Protein AF-A0A2H3CP18-F1 (afdb_monomer)

Radius of gyration: 24.86 Å; Cα contacts (8 Å, |Δi|>4): 307; chains: 1; bounding box: 66×54×67 Å

Sequence (333 aa):
MERFSEMFNHADFDRMAMTGQESIIDRLIRVNLRFGIWYPYLSGKKIDRPSTETYAEVLCANYSYDYSRTDKIANLIKAQFTESPDTRLCLQPIVWAHLLQKLLPFTLESGLILLFLMIPLSYWCADYKPPPLFPKNDMKIRSISDEDHHAVSLQTAIYYHLYPDIVDAFFECFKHVKDSIFCPDPATNEFPAPQDPRLLLLLTLAGSPSIQKMVIEPSMKELFSQVLRNISTYMGLSESLLDYETPSFELDSNRYAVLKLLYMLLSSDDLHTTMMGDNQRTMLLLFLQVLSSTTPHPCFLPSDWCTPAIASNFAQITFEDQTWTLFSDPITL

Organism: Armillaria gallica (NCBI:txid47427)

Structure (mmCIF, N/CA/C/O backbone):
data_AF-A0A2H3CP18-F1
#
_entry.id   AF-A0A2H3CP18-F1
#
loop_
_atom_site.group_PDB
_atom_site.id
_atom_site.type_symbol
_atom_site.label_atom_id
_atom_site.label_alt_id
_atom_site.label_comp_id
_atom_site.label_asym_id
_atom_site.label_entity_id
_atom_site.label_seq_id
_atom_site.pdbx_PDB_ins_code
_atom_site.Cartn_x
_atom_site.Cartn_y
_atom_site.Cartn_z
_atom_site.occupancy
_atom_site.B_iso_or_equiv
_atom_site.auth_seq_id
_atom_site.auth_comp_id
_atom_site.auth_asym_id
_atom_site.auth_atom_id
_atom_site.pdbx_PDB_model_num
ATOM 1 N N . MET A 1 1 ? 21.263 -17.519 -33.880 1.00 33.22 1 MET A N 1
ATOM 2 C CA . MET A 1 1 ? 22.180 -16.956 -32.868 1.00 33.22 1 MET A CA 1
ATOM 3 C C . MET A 1 1 ? 23.399 -16.298 -33.511 1.00 33.22 1 MET A C 1
ATOM 5 O O . MET A 1 1 ? 23.647 -15.150 -33.190 1.00 33.22 1 MET A O 1
ATOM 9 N N . GLU A 1 2 ? 24.089 -16.927 -34.470 1.00 27.72 2 GLU A N 1
ATOM 10 C CA . GLU A 1 2 ? 25.310 -16.351 -35.084 1.00 27.72 2 GLU A CA 1
ATOM 11 C C . GLU A 1 2 ? 25.072 -15.135 -36.005 1.00 27.72 2 GLU A C 1
ATOM 13 O O . GLU A 1 2 ? 25.817 -14.163 -35.936 1.00 27.72 2 GLU A O 1
ATOM 18 N N . ARG A 1 3 ? 23.972 -15.094 -36.775 1.00 32.94 3 ARG A N 1
ATOM 19 C CA . ARG A 1 3 ? 23.707 -13.993 -37.732 1.00 32.94 3 ARG A CA 1
ATOM 20 C C . ARG A 1 3 ? 23.519 -12.595 -37.123 1.00 32.94 3 ARG A C 1
ATOM 22 O O . ARG A 1 3 ? 23.740 -11.613 -37.818 1.00 32.94 3 ARG A O 1
ATOM 29 N N . PHE A 1 4 ? 23.108 -12.482 -35.857 1.00 37.19 4 PHE A N 1
ATOM 30 C CA . PHE A 1 4 ? 22.970 -11.177 -35.188 1.00 37.19 4 PHE A CA 1
ATOM 31 C C . PHE A 1 4 ? 24.287 -10.688 -34.574 1.00 37.19 4 PHE A C 1
ATOM 33 O O . PHE A 1 4 ? 24.443 -9.489 -34.368 1.00 37.19 4 PHE A O 1
ATOM 40 N N . SER A 1 5 ? 25.234 -11.592 -34.304 1.00 38.66 5 SER A N 1
ATOM 41 C CA . SER A 1 5 ? 26.544 -11.240 -33.752 1.00 38.66 5 SER A CA 1
ATOM 42 C C . SER A 1 5 ? 27.505 -10.719 -34.824 1.00 38.66 5 SER A C 1
ATOM 44 O O . SER A 1 5 ? 28.366 -9.905 -34.512 1.00 38.66 5 SER A O 1
ATOM 46 N N . GLU A 1 6 ? 27.360 -11.162 -36.077 1.00 40.41 6 GLU A N 1
ATOM 47 C CA . GLU A 1 6 ? 28.220 -10.739 -37.196 1.00 40.41 6 GLU A CA 1
ATOM 48 C C . GLU A 1 6 ? 27.836 -9.377 -37.800 1.00 40.41 6 GLU A C 1
ATOM 50 O O . GLU A 1 6 ? 28.657 -8.751 -38.463 1.00 40.41 6 GLU A O 1
ATOM 55 N N . MET A 1 7 ? 26.609 -8.892 -37.571 1.00 38.78 7 MET A N 1
ATOM 56 C CA . MET A 1 7 ? 26.099 -7.656 -38.187 1.00 38.78 7 MET A CA 1
ATOM 57 C C . MET A 1 7 ? 26.510 -6.354 -37.481 1.00 38.78 7 MET A C 1
ATOM 59 O O . MET A 1 7 ? 26.289 -5.285 -38.041 1.00 38.78 7 MET A O 1
ATOM 63 N N . PHE A 1 8 ? 27.068 -6.410 -36.270 1.00 45.94 8 PHE A N 1
ATOM 64 C CA . PHE A 1 8 ? 27.336 -5.214 -35.463 1.00 45.94 8 PHE A CA 1
ATOM 65 C C . PHE A 1 8 ? 28.802 -5.167 -35.041 1.00 45.94 8 PHE A C 1
ATOM 67 O O . PHE A 1 8 ? 29.171 -5.542 -33.928 1.00 45.94 8 PHE A O 1
ATOM 74 N N . ASN A 1 9 ? 29.645 -4.713 -35.966 1.00 48.19 9 ASN A N 1
ATOM 75 C CA . ASN A 1 9 ? 31.073 -4.532 -35.740 1.00 48.19 9 ASN A CA 1
ATOM 76 C C . ASN A 1 9 ? 31.337 -3.234 -34.941 1.00 48.19 9 ASN A C 1
ATOM 78 O O . ASN A 1 9 ? 30.521 -2.309 -34.952 1.00 48.19 9 ASN A O 1
ATOM 82 N N . HIS A 1 10 ? 32.489 -3.124 -34.266 1.00 45.53 10 HIS A N 1
ATOM 83 C CA . HIS A 1 10 ? 32.848 -1.985 -33.391 1.00 45.53 10 HIS A CA 1
ATOM 84 C C . HIS A 1 10 ? 32.648 -0.590 -34.024 1.00 45.53 10 HIS A C 1
ATOM 86 O O . HIS A 1 10 ? 32.318 0.359 -33.308 1.00 45.53 10 HIS A O 1
ATOM 92 N N . ALA A 1 11 ? 32.856 -0.489 -35.342 1.00 45.59 11 ALA A N 1
ATOM 93 C CA . ALA A 1 11 ? 32.767 0.741 -36.128 1.00 45.59 11 ALA A CA 1
ATOM 94 C C . ALA A 1 11 ? 31.328 1.122 -36.520 1.00 45.59 11 ALA A C 1
ATOM 96 O O . ALA A 1 11 ? 31.040 2.304 -36.714 1.00 45.59 11 ALA A O 1
ATOM 97 N N . ASP A 1 12 ? 30.415 0.150 -36.605 1.00 51.16 12 ASP A N 1
ATOM 98 C CA . ASP A 1 12 ? 29.030 0.411 -36.997 1.00 51.16 12 ASP A CA 1
ATOM 99 C C . ASP A 1 12 ? 28.281 1.103 -35.861 1.00 51.16 12 ASP A C 1
ATOM 101 O O . ASP A 1 12 ? 27.618 2.104 -36.095 1.00 51.16 12 ASP A O 1
ATOM 105 N N . PHE A 1 13 ? 28.489 0.683 -34.612 1.00 48.12 13 PHE A N 1
ATOM 106 C CA . PHE A 1 13 ? 27.886 1.329 -33.440 1.00 48.12 13 PHE A CA 1
ATOM 107 C C . PHE A 1 13 ? 28.318 2.795 -33.238 1.00 48.12 13 PHE A C 1
ATOM 109 O O . PHE A 1 13 ? 27.481 3.623 -32.883 1.00 48.12 13 PHE A O 1
ATOM 116 N N . ASP A 1 14 ? 29.591 3.137 -33.493 1.00 44.09 14 ASP A N 1
ATOM 117 C CA . ASP A 1 14 ? 30.063 4.537 -33.461 1.00 44.09 14 ASP A CA 1
ATOM 118 C C . ASP A 1 14 ? 29.349 5.379 -34.510 1.00 44.09 14 ASP A C 1
ATOM 120 O O . ASP A 1 14 ? 28.926 6.506 -34.251 1.00 44.09 14 ASP A O 1
ATOM 124 N N . ARG A 1 15 ? 29.161 4.802 -35.698 1.00 48.19 15 ARG A N 1
ATOM 125 C CA . ARG A 1 15 ? 28.415 5.441 -36.769 1.00 48.19 15 ARG A CA 1
ATOM 126 C C . ARG A 1 15 ? 26.941 5.588 -36.395 1.00 48.19 15 ARG A C 1
ATOM 128 O O . ARG A 1 15 ? 26.392 6.645 -36.659 1.00 48.19 15 ARG A O 1
ATOM 135 N N . MET A 1 16 ? 26.314 4.605 -35.744 1.00 49.84 16 MET A N 1
ATOM 136 C CA . MET A 1 16 ? 24.902 4.652 -35.321 1.00 49.84 16 MET A CA 1
ATOM 137 C C . MET A 1 16 ? 24.637 5.720 -34.248 1.00 49.84 16 MET A C 1
ATOM 139 O O . MET A 1 16 ? 23.673 6.476 -34.371 1.00 49.84 16 MET A O 1
ATOM 143 N N . ALA A 1 17 ? 25.516 5.836 -33.245 1.00 44.81 17 ALA A N 1
ATOM 144 C CA . ALA A 1 17 ? 25.434 6.879 -32.218 1.00 44.81 17 ALA A CA 1
ATOM 145 C C . ALA A 1 17 ? 25.696 8.284 -32.797 1.00 44.81 17 ALA A C 1
ATOM 147 O O . ALA A 1 17 ? 24.988 9.226 -32.455 1.00 44.81 17 ALA A O 1
ATOM 148 N N . MET A 1 18 ? 26.643 8.423 -33.736 1.00 46.94 18 MET A N 1
ATOM 149 C CA . MET A 1 18 ? 26.904 9.696 -34.427 1.00 46.94 18 MET A CA 1
ATOM 150 C C . MET A 1 18 ? 25.860 10.059 -35.500 1.00 46.94 18 MET A C 1
ATOM 152 O O . MET A 1 18 ? 25.785 11.219 -35.899 1.00 46.94 18 MET A O 1
ATOM 156 N N . THR A 1 19 ? 25.064 9.102 -35.994 1.00 52.22 19 THR A N 1
ATOM 157 C CA . THR A 1 19 ? 24.058 9.322 -37.059 1.00 52.22 19 THR A CA 1
ATOM 158 C C . THR A 1 19 ? 22.616 9.420 -36.553 1.00 52.22 19 THR A C 1
ATOM 160 O O . THR A 1 19 ? 21.704 9.524 -37.371 1.00 52.22 19 THR A O 1
ATOM 163 N N . GLY A 1 20 ? 22.387 9.426 -35.232 1.00 51.50 20 GLY A N 1
ATOM 164 C CA . GLY A 1 20 ? 21.049 9.608 -34.649 1.00 51.50 20 GLY A CA 1
ATOM 165 C C . GLY A 1 20 ? 20.148 8.369 -34.727 1.00 51.50 20 GLY A C 1
ATOM 166 O O . GLY A 1 20 ? 18.929 8.493 -34.810 1.00 51.50 20 GLY A O 1
ATOM 167 N N . GLN A 1 21 ? 20.719 7.159 -34.720 1.00 56.78 21 GLN A N 1
ATOM 168 C CA . GLN A 1 21 ? 19.960 5.901 -34.799 1.00 56.78 21 GLN A CA 1
ATOM 169 C C . GLN A 1 21 ? 19.562 5.350 -33.415 1.00 56.78 21 GLN A C 1
ATOM 171 O O . GLN A 1 21 ? 19.771 4.170 -33.121 1.00 56.78 21 GLN A O 1
ATOM 176 N N . GLU A 1 22 ? 18.959 6.190 -32.567 1.00 59.16 22 GLU A N 1
ATOM 177 C CA . GLU A 1 22 ? 18.497 5.822 -31.212 1.00 59.16 22 GLU A CA 1
ATOM 178 C C . GLU A 1 22 ? 17.576 4.587 -31.220 1.00 59.16 22 GLU A C 1
ATOM 180 O O . GLU A 1 22 ? 17.723 3.694 -30.389 1.00 59.16 22 GLU A O 1
ATOM 185 N N . SER A 1 23 ? 16.722 4.454 -32.242 1.00 61.44 23 SER A N 1
ATOM 186 C CA . SER A 1 23 ? 15.804 3.315 -32.408 1.00 61.44 23 SER A CA 1
ATOM 187 C C . SER A 1 23 ? 16.495 1.948 -32.523 1.00 61.44 23 SER A C 1
ATOM 189 O O . SER A 1 23 ? 15.892 0.919 -32.208 1.00 61.44 23 SER A O 1
ATOM 191 N N . ILE A 1 24 ? 17.757 1.899 -32.964 1.00 64.50 24 ILE A N 1
ATOM 192 C CA . ILE A 1 24 ? 18.531 0.653 -33.067 1.00 64.50 24 ILE A CA 1
ATOM 193 C C . ILE A 1 24 ? 19.163 0.300 -31.716 1.00 64.50 24 ILE A C 1
ATOM 195 O O . ILE A 1 24 ? 19.143 -0.868 -31.323 1.00 64.50 24 ILE A O 1
ATOM 199 N N . ILE A 1 25 ? 19.669 1.299 -30.988 1.00 64.31 25 ILE A N 1
ATOM 200 C CA . ILE A 1 25 ? 20.237 1.127 -29.642 1.00 64.31 25 ILE A CA 1
ATOM 201 C C . ILE A 1 25 ? 19.156 0.617 -28.684 1.00 64.31 25 ILE A C 1
ATOM 203 O O . ILE A 1 25 ? 19.349 -0.406 -28.029 1.00 64.31 25 ILE A O 1
ATOM 207 N N . ASP A 1 26 ? 17.994 1.260 -28.702 1.00 64.12 26 ASP A N 1
ATOM 208 C CA . ASP A 1 26 ? 16.791 0.874 -27.964 1.00 64.12 26 ASP A CA 1
ATOM 209 C C . ASP A 1 26 ? 16.363 -0.578 -28.305 1.00 64.12 26 ASP A C 1
ATOM 211 O O . ASP A 1 26 ? 16.202 -1.434 -27.431 1.00 64.12 26 ASP A O 1
ATOM 215 N N . ARG A 1 27 ? 16.321 -0.961 -29.596 1.00 65.88 27 ARG A N 1
ATOM 216 C CA . ARG A 1 27 ? 16.087 -2.370 -30.009 1.00 65.88 27 ARG A CA 1
ATOM 217 C C . ARG A 1 27 ? 17.089 -3.358 -29.407 1.00 65.88 27 ARG A C 1
ATOM 219 O O . ARG A 1 27 ? 16.674 -4.437 -28.984 1.00 65.88 27 ARG A O 1
ATOM 226 N N . LEU A 1 28 ? 18.371 -3.018 -29.364 1.00 66.31 28 LEU A N 1
ATOM 227 C CA . LEU A 1 28 ? 19.420 -3.917 -28.874 1.00 66.31 28 LEU A CA 1
ATOM 228 C C . LEU A 1 28 ? 19.422 -4.031 -27.348 1.00 66.31 28 LEU A C 1
ATOM 230 O O . LEU A 1 28 ? 19.582 -5.135 -26.822 1.00 66.31 28 LEU A O 1
ATOM 234 N N . ILE A 1 29 ? 19.163 -2.929 -26.641 1.00 65.62 29 ILE A N 1
ATOM 235 C CA . ILE A 1 29 ? 18.939 -2.935 -25.192 1.00 65.62 29 ILE A CA 1
ATOM 236 C C . ILE A 1 29 ? 17.755 -3.842 -24.856 1.00 65.62 29 ILE A C 1
ATOM 238 O O . ILE A 1 29 ? 17.878 -4.712 -23.999 1.00 65.62 29 ILE A O 1
ATOM 242 N N . ARG A 1 30 ? 16.640 -3.745 -25.583 1.00 65.75 30 ARG A N 1
ATOM 243 C CA . ARG A 1 30 ? 15.479 -4.618 -25.344 1.00 65.75 30 ARG A CA 1
ATOM 244 C C . ARG A 1 30 ? 15.772 -6.101 -25.529 1.00 65.75 30 ARG A C 1
ATOM 246 O O . ARG A 1 30 ? 15.320 -6.911 -24.723 1.00 65.75 30 ARG A O 1
ATOM 253 N N . VAL A 1 31 ? 16.519 -6.468 -26.569 1.00 63.19 31 VAL A N 1
ATOM 254 C CA . VAL A 1 31 ? 16.931 -7.866 -26.789 1.00 63.19 31 VAL A CA 1
ATOM 255 C C . VAL A 1 31 ? 17.824 -8.344 -25.644 1.00 63.19 31 VAL A C 1
ATOM 257 O O . VAL A 1 31 ? 17.629 -9.448 -25.139 1.00 63.19 31 VAL A O 1
ATOM 260 N N . ASN A 1 32 ? 18.750 -7.502 -25.182 1.00 67.75 32 ASN A N 1
ATOM 261 C CA . ASN A 1 32 ? 19.576 -7.797 -24.013 1.00 67.75 32 ASN A CA 1
ATOM 262 C C . ASN A 1 32 ? 18.707 -8.058 -22.770 1.00 67.75 32 ASN A C 1
ATOM 264 O O . ASN A 1 32 ? 18.798 -9.132 -22.183 1.00 67.75 32 ASN A O 1
ATOM 268 N N . LEU A 1 33 ? 17.790 -7.142 -22.447 1.00 64.25 33 LEU A N 1
ATOM 269 C CA . LEU A 1 33 ? 16.912 -7.238 -21.276 1.00 64.25 33 LEU A CA 1
ATOM 270 C C . LEU A 1 33 ? 15.962 -8.449 -21.320 1.00 64.25 33 LEU A C 1
ATOM 272 O O . LEU A 1 33 ? 15.693 -9.053 -20.287 1.00 64.25 33 LEU A O 1
ATOM 276 N N . ARG A 1 34 ? 15.454 -8.836 -22.499 1.00 62.59 34 ARG A N 1
ATOM 277 C CA . ARG A 1 34 ? 14.550 -9.998 -22.637 1.00 62.59 34 ARG A CA 1
ATOM 278 C C . ARG A 1 34 ? 15.272 -11.340 -22.567 1.00 62.59 34 ARG A C 1
ATOM 280 O O . ARG A 1 34 ? 14.721 -12.300 -22.038 1.00 62.59 34 ARG A O 1
ATOM 287 N N . PHE A 1 35 ? 16.472 -11.425 -23.136 1.00 60.03 35 PHE A N 1
ATOM 288 C CA . PHE A 1 35 ? 17.159 -12.703 -23.344 1.00 60.03 35 PHE A CA 1
ATOM 289 C C . PHE A 1 35 ? 18.423 -12.868 -22.491 1.00 60.03 35 PHE A C 1
ATOM 291 O O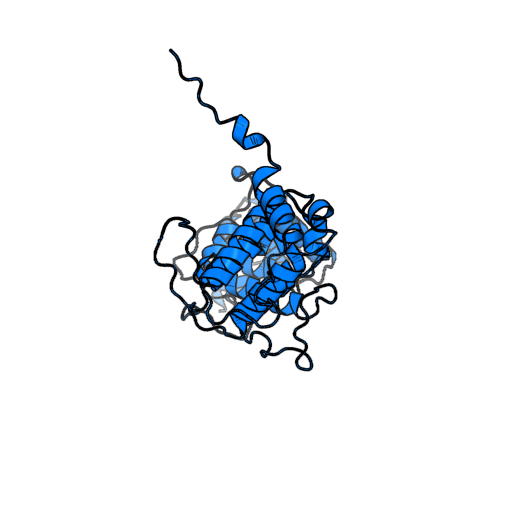 . PHE A 1 35 ? 19.096 -13.891 -22.601 1.00 60.03 35 PHE A O 1
ATOM 298 N N . GLY A 1 36 ? 18.763 -11.881 -21.656 1.00 55.53 36 GLY A N 1
ATOM 299 C CA . GLY A 1 36 ? 19.991 -11.869 -20.857 1.00 55.53 36 GLY A CA 1
ATOM 300 C C . GLY A 1 36 ? 21.265 -11.853 -21.709 1.00 55.53 36 GLY A C 1
ATOM 301 O O . GLY A 1 36 ? 22.314 -12.317 -21.265 1.00 55.53 36 GLY A O 1
ATOM 302 N N . ILE A 1 37 ? 21.176 -11.381 -22.958 1.00 57.16 37 ILE A N 1
ATOM 303 C CA . ILE A 1 37 ? 22.296 -11.385 -23.904 1.00 57.16 37 ILE A CA 1
ATOM 304 C C . ILE A 1 37 ? 23.150 -10.151 -23.641 1.00 57.16 37 ILE A C 1
ATOM 306 O O . ILE A 1 37 ? 22.800 -9.045 -24.047 1.00 57.16 37 ILE A O 1
ATOM 310 N N . TRP A 1 38 ? 24.288 -10.345 -22.980 1.00 54.06 38 TRP A N 1
ATOM 311 C CA . TRP A 1 38 ? 25.226 -9.266 -22.704 1.00 54.06 38 TRP A CA 1
ATOM 312 C C . TRP A 1 38 ? 25.936 -8.809 -23.983 1.00 54.06 38 TRP A C 1
ATOM 314 O O . TRP A 1 38 ? 26.688 -9.562 -24.599 1.00 54.06 38 TRP A O 1
ATOM 324 N N . TYR A 1 39 ? 25.747 -7.538 -24.340 1.00 58.50 39 TYR A N 1
ATOM 325 C CA . TYR A 1 39 ? 26.584 -6.844 -25.316 1.00 58.50 39 TYR A CA 1
ATOM 326 C C . TYR A 1 39 ? 27.632 -5.991 -24.580 1.00 58.50 39 TYR A C 1
ATOM 328 O O . TYR A 1 39 ? 27.262 -4.967 -23.995 1.00 58.50 39 TYR A O 1
ATOM 336 N N . PRO A 1 40 ? 28.933 -6.349 -24.616 1.00 52.22 40 PRO A N 1
ATOM 337 C CA . PRO A 1 40 ? 30.011 -5.589 -23.963 1.00 52.22 40 PRO A CA 1
ATOM 338 C C . PRO A 1 40 ? 30.069 -4.111 -24.383 1.00 52.22 40 PRO A C 1
ATOM 340 O O . PRO A 1 40 ? 30.573 -3.259 -23.656 1.00 52.22 40 PRO A O 1
ATOM 343 N N . TYR A 1 41 ? 29.526 -3.798 -25.560 1.00 53.28 41 TYR A N 1
ATOM 344 C CA . TYR A 1 41 ? 29.638 -2.503 -26.224 1.00 53.28 41 TYR A CA 1
ATOM 345 C C . TYR A 1 41 ? 28.691 -1.418 -25.686 1.00 53.28 41 TYR A C 1
ATOM 347 O O . TYR A 1 41 ? 28.969 -0.238 -25.888 1.00 53.28 41 TYR A O 1
ATOM 355 N N . LEU A 1 42 ? 27.625 -1.787 -24.960 1.00 53.78 42 LEU A N 1
ATOM 356 C CA . LEU A 1 42 ? 26.706 -0.829 -24.318 1.00 53.78 42 LEU A CA 1
ATOM 357 C C . LEU A 1 42 ? 27.328 -0.154 -23.081 1.00 53.78 42 LEU A C 1
ATOM 359 O O . LEU A 1 42 ? 26.922 0.937 -22.694 1.00 53.78 42 LEU A O 1
ATOM 363 N N . SER A 1 43 ? 28.326 -0.790 -22.461 1.00 46.31 43 SER A N 1
ATOM 364 C CA . SER A 1 43 ? 28.894 -0.376 -21.172 1.00 46.31 43 SER A CA 1
ATOM 365 C C . SER A 1 43 ? 30.012 0.671 -21.261 1.00 46.31 43 SER A C 1
ATOM 367 O O . SER A 1 43 ? 30.441 1.168 -20.222 1.00 46.31 43 SER A O 1
ATOM 369 N N . GLY A 1 44 ? 30.513 0.996 -22.461 1.00 44.94 44 GLY A N 1
ATOM 370 C CA . GLY A 1 44 ? 31.798 1.695 -22.617 1.00 44.94 44 GLY A CA 1
ATOM 371 C C . GLY A 1 44 ? 31.811 2.989 -23.434 1.00 44.94 44 GLY A C 1
ATOM 372 O O . GLY A 1 44 ? 32.866 3.616 -23.509 1.00 44.94 44 GLY A O 1
ATOM 373 N N . LYS A 1 45 ? 30.705 3.410 -24.062 1.00 50.03 45 LYS A N 1
ATOM 374 C CA . LYS A 1 45 ? 30.720 4.564 -24.981 1.00 50.03 45 LYS A CA 1
ATOM 375 C C . LYS A 1 45 ? 29.825 5.705 -24.506 1.00 50.03 45 LYS A C 1
ATOM 377 O O . LYS A 1 45 ? 28.665 5.502 -24.162 1.00 50.03 45 LYS A O 1
ATOM 382 N N . LYS A 1 46 ? 30.391 6.916 -24.500 1.00 48.47 46 LYS A N 1
ATOM 383 C CA . LYS A 1 46 ? 29.660 8.171 -24.305 1.00 48.47 46 LYS A CA 1
ATOM 384 C C . LYS A 1 46 ? 28.768 8.377 -25.527 1.00 48.47 46 LYS A C 1
ATOM 386 O O . LYS A 1 46 ? 29.272 8.682 -26.600 1.00 48.47 46 LYS A O 1
ATOM 391 N N . ILE A 1 47 ? 27.465 8.166 -25.372 1.00 52.88 47 ILE A N 1
ATOM 392 C CA . ILE A 1 47 ? 26.495 8.710 -26.321 1.00 52.88 47 ILE A CA 1
ATOM 393 C C . ILE A 1 47 ? 26.545 10.228 -26.120 1.00 52.88 47 ILE A C 1
ATOM 395 O O . ILE A 1 47 ? 26.351 10.704 -24.999 1.00 52.88 47 ILE A O 1
ATOM 399 N N . ASP A 1 48 ? 26.873 10.986 -27.162 1.00 45.91 48 ASP A N 1
ATOM 400 C CA . ASP A 1 48 ? 26.844 12.444 -27.084 1.00 45.91 48 ASP A CA 1
ATOM 401 C C . ASP A 1 48 ? 25.375 12.898 -27.069 1.00 45.91 48 ASP A C 1
ATOM 403 O O . ASP A 1 48 ? 24.697 12.864 -28.089 1.00 45.91 48 ASP A O 1
ATOM 407 N N . ARG A 1 49 ? 24.892 13.303 -25.882 1.00 57.88 49 ARG A N 1
ATOM 408 C CA . ARG A 1 49 ? 23.525 13.799 -25.600 1.00 57.88 49 ARG A CA 1
ATOM 409 C C . ARG A 1 49 ? 22.381 12.820 -25.960 1.00 57.88 49 ARG A C 1
ATOM 411 O O . ARG A 1 49 ? 21.569 13.153 -26.819 1.00 57.88 49 ARG A O 1
ATOM 418 N N . PRO A 1 50 ? 22.266 11.656 -25.290 1.00 66.25 50 PRO A N 1
ATOM 419 C CA . PRO A 1 50 ? 21.084 10.802 -25.431 1.00 66.25 50 PRO A CA 1
ATOM 420 C C . PRO A 1 50 ? 19.821 11.517 -24.931 1.00 66.25 50 PRO A C 1
ATOM 422 O O . PRO A 1 50 ? 19.904 12.347 -24.018 1.00 66.25 50 PRO A O 1
ATOM 425 N N . SER A 1 51 ? 18.653 11.138 -25.463 1.00 73.44 51 SER A N 1
ATOM 426 C CA . SER A 1 51 ? 17.382 11.421 -24.784 1.00 73.44 51 SER A CA 1
ATOM 427 C C . SER A 1 51 ? 17.377 10.848 -23.358 1.00 73.44 51 SER A C 1
ATOM 429 O O . SER A 1 51 ? 18.108 9.898 -23.049 1.00 73.44 51 SER A O 1
ATOM 431 N N . THR A 1 52 ? 16.561 11.412 -22.466 1.00 77.31 52 THR A N 1
ATOM 432 C CA . THR A 1 52 ? 16.489 10.956 -21.068 1.00 77.31 52 THR A CA 1
ATOM 433 C C . THR A 1 52 ? 16.009 9.503 -20.979 1.00 77.31 52 THR A C 1
ATOM 435 O O . THR A 1 52 ? 16.490 8.740 -20.141 1.00 77.31 52 THR A O 1
ATOM 438 N N . GLU A 1 53 ? 15.138 9.085 -21.896 1.00 79.56 53 GLU A N 1
ATOM 439 C CA . GLU A 1 53 ? 14.655 7.714 -22.042 1.00 79.56 53 GLU A CA 1
ATOM 440 C C . GLU A 1 53 ? 15.771 6.765 -22.489 1.00 79.56 53 GLU A C 1
ATOM 442 O O . GLU A 1 53 ? 16.011 5.746 -21.842 1.00 79.56 53 GLU A O 1
ATOM 447 N N . THR A 1 54 ? 16.532 7.137 -23.525 1.00 73.50 54 THR A N 1
ATOM 448 C CA . THR A 1 54 ? 17.684 6.345 -23.993 1.00 73.50 54 THR A CA 1
ATOM 449 C C . THR A 1 54 ? 18.744 6.233 -22.896 1.00 73.50 54 THR A C 1
ATOM 451 O O . THR A 1 54 ? 19.353 5.180 -22.698 1.00 73.50 54 THR A O 1
ATOM 454 N N . TYR A 1 55 ? 18.951 7.303 -22.124 1.00 78.56 55 TYR A N 1
ATOM 455 C CA . TYR A 1 55 ? 19.833 7.275 -20.962 1.00 78.56 55 TYR A CA 1
ATOM 456 C C . TYR A 1 55 ? 19.335 6.300 -19.885 1.00 78.56 55 TYR A C 1
ATOM 458 O O . TYR A 1 55 ? 20.135 5.520 -19.361 1.00 78.56 55 TYR A O 1
ATOM 466 N N . ALA A 1 56 ? 18.032 6.285 -19.590 1.00 79.25 56 ALA A N 1
ATOM 467 C CA . ALA A 1 56 ? 17.423 5.345 -18.649 1.00 79.25 56 ALA A CA 1
ATOM 468 C C . ALA A 1 56 ? 17.579 3.882 -19.105 1.00 79.25 56 ALA A C 1
ATOM 470 O O . ALA A 1 56 ? 17.928 3.010 -18.308 1.00 79.25 56 ALA A O 1
ATOM 471 N N . GLU A 1 57 ? 17.398 3.612 -20.396 1.00 76.62 57 GLU A N 1
ATOM 472 C CA . GLU A 1 57 ? 17.578 2.285 -20.992 1.00 76.62 57 GLU A CA 1
ATOM 473 C C . GLU A 1 57 ? 19.037 1.807 -20.931 1.00 76.62 57 GLU A C 1
ATOM 475 O O . GLU A 1 57 ? 19.320 0.656 -20.579 1.00 76.62 57 GLU A O 1
ATOM 480 N N . VAL A 1 58 ? 19.999 2.694 -21.189 1.00 73.62 58 VAL A N 1
ATOM 481 C CA . VAL A 1 58 ? 21.431 2.379 -21.045 1.00 73.62 58 VAL A CA 1
ATOM 482 C C . VAL A 1 58 ? 21.791 2.146 -19.572 1.00 73.62 58 VAL A C 1
ATOM 484 O O . VAL A 1 58 ? 22.493 1.180 -19.244 1.00 73.62 58 VAL A O 1
ATOM 487 N N . LEU A 1 59 ? 21.260 2.979 -18.668 1.00 76.25 59 LEU A N 1
ATOM 488 C CA . LEU A 1 59 ? 21.352 2.790 -17.215 1.00 76.25 59 LEU A CA 1
ATOM 489 C C . LEU A 1 59 ? 20.674 1.508 -16.734 1.00 76.25 59 LEU A C 1
ATOM 491 O O . LEU A 1 59 ? 20.956 1.066 -15.623 1.00 76.25 59 LEU A O 1
ATOM 495 N N . CYS A 1 60 ? 19.810 0.896 -17.530 1.00 73.81 60 CYS A N 1
ATOM 496 C CA . CYS A 1 60 ? 19.190 -0.384 -17.240 1.00 73.81 60 CYS A CA 1
ATOM 497 C C . CYS A 1 60 ? 20.089 -1.553 -17.694 1.00 73.81 60 CYS A C 1
ATOM 499 O O . CYS A 1 60 ? 20.368 -2.461 -16.909 1.00 73.81 60 CYS A O 1
ATOM 501 N N . ALA A 1 61 ? 20.621 -1.496 -18.920 1.00 67.00 61 ALA A N 1
ATOM 502 C CA . ALA A 1 61 ? 21.323 -2.610 -19.572 1.00 67.00 61 ALA A CA 1
ATOM 503 C C . ALA A 1 61 ? 22.813 -2.774 -19.231 1.00 67.00 61 ALA A C 1
ATOM 505 O O . ALA A 1 61 ? 23.389 -3.835 -19.472 1.00 67.00 61 ALA A O 1
ATOM 506 N N . ASN A 1 62 ? 23.482 -1.741 -18.717 1.00 65.69 62 ASN A N 1
ATOM 507 C CA . ASN A 1 62 ? 24.908 -1.841 -18.402 1.00 65.69 62 ASN A CA 1
ATOM 508 C C . ASN A 1 62 ? 25.130 -2.856 -17.239 1.00 65.69 62 ASN A C 1
ATOM 510 O O . ASN A 1 62 ? 24.325 -2.926 -16.314 1.00 65.69 62 ASN A O 1
ATOM 514 N N . TYR A 1 63 ? 26.194 -3.659 -17.232 1.00 59.81 63 TYR A N 1
ATOM 515 C CA . TYR A 1 63 ? 26.458 -4.656 -16.173 1.00 59.81 63 TYR A CA 1
ATOM 516 C C . TYR A 1 63 ? 27.639 -4.298 -15.252 1.00 59.81 63 TYR A C 1
ATOM 518 O O . TYR A 1 63 ? 27.981 -5.088 -14.374 1.00 59.81 63 TYR A O 1
ATOM 526 N N . SER A 1 64 ? 28.264 -3.120 -15.397 1.00 58.00 64 SER A N 1
ATOM 527 C CA . SER A 1 64 ? 29.389 -2.749 -14.527 1.00 58.00 64 SER A CA 1
ATOM 528 C C . SER A 1 64 ? 28.944 -2.438 -13.090 1.00 58.00 64 SER A C 1
ATOM 530 O O . SER A 1 64 ? 27.981 -1.696 -12.878 1.00 58.00 64 SER A O 1
ATOM 532 N N . TYR A 1 65 ? 29.695 -2.957 -12.112 1.00 53.78 65 TYR A N 1
ATOM 533 C CA . TYR A 1 65 ? 29.580 -2.658 -10.678 1.00 53.78 65 TYR A CA 1
ATOM 534 C C . TYR A 1 65 ? 30.078 -1.236 -10.368 1.00 53.78 65 TYR A C 1
ATOM 536 O O . TYR A 1 65 ? 31.154 -1.042 -9.810 1.00 53.78 65 TYR A O 1
ATOM 544 N N . ASP A 1 66 ? 29.312 -0.228 -10.774 1.00 63.72 66 ASP A N 1
ATOM 545 C CA . ASP A 1 66 ? 29.546 1.167 -10.400 1.00 63.72 66 ASP A CA 1
ATOM 546 C C . ASP A 1 66 ? 28.531 1.566 -9.322 1.00 63.72 66 ASP A C 1
ATOM 548 O O . ASP A 1 66 ? 27.337 1.679 -9.604 1.00 63.72 66 ASP A O 1
ATOM 552 N N . TYR A 1 67 ? 29.001 1.773 -8.087 1.00 61.75 67 TYR A N 1
ATOM 553 C CA . TYR A 1 67 ? 28.166 2.204 -6.958 1.00 61.75 67 TYR A CA 1
ATOM 554 C C . TYR A 1 67 ? 27.429 3.524 -7.245 1.00 61.75 67 TYR A C 1
ATOM 556 O O . TYR A 1 67 ? 26.292 3.683 -6.810 1.00 61.75 67 TYR A O 1
ATOM 564 N N . SER A 1 68 ? 28.000 4.421 -8.064 1.00 70.69 68 SER A N 1
ATOM 565 C CA . SER A 1 68 ? 27.352 5.691 -8.442 1.00 70.69 68 SER A CA 1
ATOM 566 C C . SER A 1 68 ? 26.097 5.501 -9.298 1.00 70.69 68 SER A C 1
ATOM 568 O O . SER A 1 68 ? 25.325 6.438 -9.517 1.00 70.69 68 SER A O 1
ATOM 570 N N . ARG A 1 69 ? 25.885 4.296 -9.834 1.00 75.69 69 ARG A N 1
ATOM 571 C CA . ARG A 1 69 ? 24.752 3.989 -10.699 1.00 75.69 69 ARG A CA 1
ATOM 572 C C . ARG A 1 69 ? 23.471 3.751 -9.920 1.00 75.69 69 ARG A C 1
ATOM 574 O O . ARG A 1 69 ? 22.428 4.210 -10.372 1.00 75.69 69 ARG A O 1
ATOM 581 N N . THR A 1 70 ? 23.532 3.055 -8.790 1.00 79.94 70 THR A N 1
ATOM 582 C CA . THR A 1 70 ? 22.344 2.830 -7.955 1.00 79.94 70 THR A CA 1
ATOM 583 C C . THR A 1 70 ? 21.755 4.169 -7.524 1.00 79.94 70 THR A C 1
ATOM 585 O O . THR A 1 70 ? 20.551 4.363 -7.650 1.00 79.94 70 THR A O 1
ATOM 588 N N . ASP A 1 71 ? 22.605 5.142 -7.182 1.00 82.94 71 ASP A N 1
ATOM 589 C CA . ASP A 1 71 ? 22.183 6.512 -6.873 1.00 82.94 71 ASP A CA 1
ATOM 590 C C . ASP A 1 71 ? 21.544 7.214 -8.079 1.00 82.94 71 ASP A C 1
ATOM 592 O O . ASP A 1 71 ? 20.507 7.861 -7.949 1.00 82.94 71 ASP A O 1
ATOM 596 N N . LYS A 1 72 ? 22.112 7.055 -9.284 1.00 85.44 72 LYS A N 1
ATOM 597 C CA . LYS A 1 72 ? 21.525 7.601 -10.523 1.00 85.44 72 LYS A CA 1
ATOM 598 C C . LYS A 1 72 ? 20.152 6.999 -10.821 1.00 85.44 72 LYS A C 1
ATOM 600 O O . LYS A 1 72 ? 19.244 7.739 -11.187 1.00 85.44 72 LYS A O 1
ATOM 605 N N . ILE A 1 73 ? 19.995 5.685 -10.655 1.00 86.62 73 ILE A N 1
ATOM 606 C CA . ILE A 1 73 ? 18.713 4.996 -10.852 1.00 86.62 73 ILE A CA 1
ATOM 607 C C . ILE A 1 73 ? 17.715 5.442 -9.777 1.00 86.62 73 ILE A C 1
ATOM 609 O O . ILE A 1 73 ? 16.581 5.777 -10.106 1.00 86.62 73 ILE A O 1
ATOM 613 N N . ALA A 1 74 ? 18.131 5.523 -8.512 1.00 87.06 74 ALA A N 1
ATOM 614 C CA . ALA A 1 74 ? 17.277 5.976 -7.419 1.00 87.06 74 ALA A CA 1
ATOM 615 C C . ALA A 1 74 ? 16.793 7.414 -7.644 1.00 87.06 74 ALA A C 1
ATOM 617 O O . ALA A 1 74 ? 15.606 7.688 -7.493 1.00 87.06 74 ALA A O 1
ATOM 618 N N . ASN A 1 75 ? 17.679 8.318 -8.066 1.00 87.88 75 ASN A N 1
ATOM 619 C CA . ASN A 1 75 ? 17.319 9.699 -8.385 1.00 87.88 75 ASN A CA 1
ATOM 620 C C . ASN A 1 75 ? 16.369 9.781 -9.585 1.00 87.88 75 ASN A C 1
ATOM 622 O O . ASN A 1 75 ? 15.411 10.546 -9.538 1.00 87.88 75 ASN A O 1
ATOM 626 N N . LEU A 1 76 ? 16.586 8.961 -10.620 1.00 89.56 76 LEU A N 1
ATOM 627 C CA . LEU A 1 76 ? 15.689 8.875 -11.773 1.00 89.56 76 LEU A CA 1
ATOM 628 C C . LEU A 1 76 ? 14.282 8.431 -11.360 1.00 89.56 76 LEU A C 1
ATOM 630 O O . LEU A 1 76 ? 13.305 9.042 -11.787 1.00 89.56 76 LEU A O 1
ATOM 634 N N . ILE A 1 77 ? 14.174 7.406 -10.509 1.00 89.88 77 ILE A N 1
ATOM 635 C CA . ILE A 1 77 ? 12.886 6.923 -9.991 1.00 89.88 77 ILE A CA 1
ATOM 636 C C . ILE A 1 77 ? 12.229 7.979 -9.099 1.00 89.88 77 ILE A C 1
ATOM 638 O O . ILE A 1 77 ? 11.045 8.261 -9.266 1.00 89.88 77 ILE A O 1
ATOM 642 N N . LYS A 1 78 ? 12.992 8.616 -8.204 1.00 88.00 78 LYS A N 1
ATOM 643 C CA . LYS A 1 78 ? 12.486 9.682 -7.325 1.00 88.00 78 LYS A CA 1
ATOM 644 C C . LYS A 1 78 ? 11.929 10.869 -8.102 1.00 88.00 78 LYS A C 1
ATOM 646 O O . LYS A 1 78 ? 10.875 11.386 -7.739 1.00 88.00 78 LYS A O 1
ATOM 651 N N . ALA A 1 79 ? 12.602 11.260 -9.183 1.00 87.12 79 ALA A N 1
ATOM 652 C CA . ALA A 1 79 ? 12.160 12.347 -10.046 1.00 87.12 79 ALA A CA 1
ATOM 653 C C . ALA A 1 79 ? 10.744 12.104 -10.594 1.00 87.12 79 ALA A C 1
ATOM 655 O O . ALA A 1 79 ? 9.958 13.043 -10.682 1.00 87.12 79 ALA A O 1
ATOM 656 N N . GLN A 1 80 ? 10.355 10.841 -10.821 1.00 89.06 80 GLN A N 1
ATOM 657 C CA . GLN A 1 80 ? 9.020 10.502 -11.329 1.00 89.06 80 GLN A CA 1
ATOM 658 C C . GLN A 1 80 ? 7.883 10.851 -10.353 1.00 89.06 80 GLN A C 1
ATOM 660 O O . GLN A 1 80 ? 6.734 10.972 -10.781 1.00 89.06 80 GLN A O 1
ATOM 665 N N . PHE A 1 81 ? 8.174 11.030 -9.059 1.00 83.00 81 PHE A N 1
ATOM 666 C CA . PHE A 1 81 ? 7.178 11.450 -8.067 1.00 83.00 81 PHE A CA 1
ATOM 667 C C . PHE A 1 81 ? 6.991 12.970 -8.019 1.00 83.00 81 PHE A C 1
ATOM 669 O O . PHE A 1 81 ? 5.899 13.438 -7.704 1.00 83.00 81 PHE A O 1
ATOM 676 N N . THR A 1 82 ? 8.041 13.739 -8.316 1.00 80.00 82 THR A N 1
ATOM 677 C CA . THR A 1 82 ? 8.068 15.202 -8.142 1.00 80.00 82 THR A CA 1
ATOM 678 C C . THR A 1 82 ? 7.901 15.976 -9.446 1.00 80.00 82 THR A C 1
ATOM 680 O O . THR A 1 82 ? 7.504 17.137 -9.424 1.00 80.00 82 THR A O 1
ATOM 683 N N . GLU A 1 83 ? 8.227 15.357 -10.577 1.00 79.94 83 GLU A N 1
ATOM 684 C CA . GLU A 1 83 ? 8.157 15.976 -11.897 1.00 79.94 83 GLU A CA 1
ATOM 685 C C . GLU A 1 83 ? 6.716 16.104 -12.413 1.00 79.94 83 GLU A C 1
ATOM 687 O O . GLU A 1 83 ? 5.833 15.290 -12.093 1.00 79.94 83 GLU A O 1
ATOM 692 N N . SER A 1 84 ? 6.481 17.142 -13.228 1.00 75.12 84 SER A N 1
ATOM 693 C CA . SER A 1 84 ? 5.183 17.359 -13.861 1.00 75.12 84 SER A CA 1
ATOM 694 C C . SER A 1 84 ? 4.862 16.197 -14.808 1.00 75.12 84 SER A C 1
ATOM 696 O O . SER A 1 84 ? 5.777 15.576 -15.351 1.00 75.12 84 SER A O 1
ATOM 698 N N . PRO A 1 85 ? 3.576 15.878 -15.033 1.00 73.69 85 PRO A N 1
ATOM 699 C CA . PRO A 1 85 ? 3.189 14.760 -15.893 1.00 73.69 85 PRO A CA 1
ATOM 700 C C . PRO A 1 85 ? 3.846 14.788 -17.280 1.00 73.69 85 PRO A C 1
ATOM 702 O O . PRO A 1 85 ? 4.215 13.734 -17.787 1.00 73.69 85 PRO A O 1
ATOM 705 N N . ASP A 1 86 ? 4.054 15.983 -17.838 1.00 71.56 86 ASP A N 1
ATOM 706 C CA . ASP A 1 86 ? 4.639 16.194 -19.168 1.00 71.56 86 ASP A CA 1
ATOM 707 C C . ASP A 1 86 ? 6.153 15.934 -19.232 1.00 71.56 86 ASP A C 1
ATOM 709 O O . ASP A 1 86 ? 6.702 15.773 -20.320 1.00 71.56 86 ASP A O 1
ATOM 713 N N . THR A 1 87 ? 6.842 15.908 -18.086 1.00 77.75 87 THR A N 1
ATOM 714 C CA . THR A 1 87 ? 8.287 15.630 -18.000 1.00 77.75 87 THR A CA 1
ATOM 715 C C . THR A 1 87 ? 8.592 14.231 -17.477 1.00 77.75 87 THR A C 1
ATOM 717 O O . THR A 1 87 ? 9.753 13.831 -17.461 1.00 77.75 87 THR A O 1
ATOM 720 N N . ARG A 1 88 ? 7.567 13.478 -17.056 1.00 85.31 88 ARG A N 1
ATOM 721 C CA . ARG A 1 88 ? 7.737 12.101 -16.588 1.00 85.31 88 ARG A CA 1
ATOM 722 C C . ARG A 1 88 ? 8.177 11.204 -17.732 1.00 85.31 88 ARG A C 1
ATOM 724 O O . ARG A 1 88 ? 7.640 11.255 -18.839 1.00 85.31 88 ARG A O 1
ATOM 731 N N . LEU A 1 89 ? 9.107 10.315 -17.421 1.00 87.75 89 LEU A N 1
ATOM 732 C CA . LEU A 1 89 ? 9.625 9.369 -18.389 1.00 87.75 89 LEU A 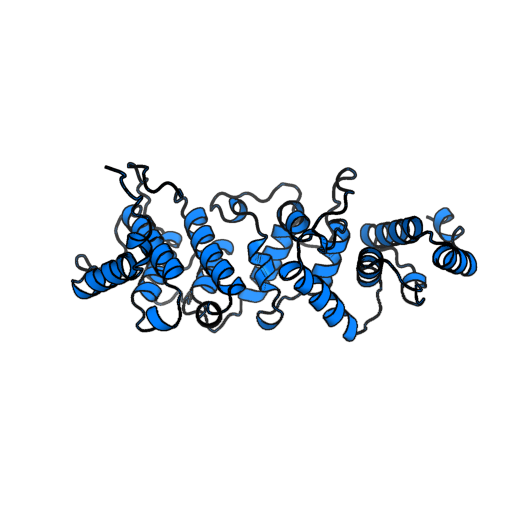CA 1
ATOM 733 C C . LEU A 1 89 ? 8.549 8.362 -18.770 1.00 87.75 89 LEU A C 1
ATOM 735 O O . LEU A 1 89 ? 7.841 7.811 -17.921 1.00 87.75 89 LEU A O 1
ATOM 739 N N . CYS A 1 90 ? 8.487 8.077 -20.063 1.00 89.06 90 CYS A N 1
ATOM 740 C CA . CYS A 1 90 ? 7.740 6.953 -20.590 1.00 89.06 90 CYS A CA 1
ATOM 741 C C . CYS A 1 90 ? 8.752 5.910 -21.052 1.00 89.06 90 CYS A C 1
ATOM 743 O O . CYS A 1 90 ? 9.468 6.122 -22.026 1.00 89.06 90 CYS A O 1
ATOM 745 N N . LEU A 1 91 ? 8.809 4.780 -20.350 1.00 85.50 91 LEU A N 1
ATOM 746 C CA . LEU A 1 91 ? 9.672 3.649 -20.689 1.00 85.50 91 LEU A CA 1
ATOM 747 C C . LEU A 1 91 ? 8.813 2.406 -20.870 1.00 85.50 91 LEU A C 1
ATOM 749 O O . LEU A 1 91 ? 7.714 2.300 -20.322 1.00 85.50 91 LEU A O 1
ATOM 753 N N . GLN A 1 92 ? 9.309 1.429 -21.620 1.00 80.75 92 GLN A N 1
ATOM 754 C CA . GLN A 1 92 ? 8.631 0.138 -21.657 1.00 80.75 92 GLN A CA 1
ATOM 755 C C . GLN A 1 92 ? 8.628 -0.498 -20.257 1.00 80.75 92 GLN A C 1
ATOM 757 O O . GLN A 1 92 ? 9.629 -0.382 -19.539 1.00 80.75 92 GLN A O 1
ATOM 762 N N . PRO A 1 93 ? 7.572 -1.237 -19.863 1.00 81.62 93 PRO A N 1
ATOM 763 C CA . PRO A 1 93 ? 7.492 -1.775 -18.505 1.00 81.62 93 PRO A CA 1
ATOM 764 C C . PRO A 1 93 ? 8.657 -2.717 -18.148 1.00 81.62 93 PRO A C 1
ATOM 766 O O . PRO A 1 93 ? 9.029 -2.815 -16.983 1.00 81.62 93 PRO A O 1
ATOM 769 N N . ILE A 1 94 ? 9.307 -3.347 -19.138 1.00 76.56 94 ILE A N 1
ATOM 770 C CA . ILE A 1 94 ? 10.504 -4.179 -18.933 1.00 76.56 94 ILE A CA 1
ATOM 771 C C . ILE A 1 94 ? 11.698 -3.362 -18.443 1.00 76.56 94 ILE A C 1
ATOM 773 O O . ILE A 1 94 ? 12.461 -3.832 -17.600 1.00 76.56 94 ILE A O 1
ATOM 777 N N . VAL A 1 95 ? 11.862 -2.146 -18.958 1.00 80.75 95 VAL A N 1
ATOM 778 C CA . VAL A 1 95 ? 12.938 -1.242 -18.549 1.00 80.75 95 VAL A CA 1
ATOM 779 C C . VAL A 1 95 ? 12.672 -0.783 -17.119 1.00 80.75 95 VAL A C 1
ATOM 781 O O . VAL A 1 95 ? 13.566 -0.869 -16.280 1.00 80.75 95 VAL A O 1
ATOM 784 N N . TRP A 1 96 ? 11.425 -0.415 -16.801 1.00 87.44 96 TRP A N 1
ATOM 785 C CA . TRP A 1 96 ? 11.023 -0.098 -15.428 1.00 87.44 96 TRP A CA 1
ATOM 786 C C . TRP A 1 96 ? 11.294 -1.247 -14.457 1.00 87.44 96 TRP A C 1
ATOM 788 O O . TRP A 1 96 ? 11.905 -1.025 -13.413 1.00 87.44 96 TRP A O 1
ATOM 798 N N . ALA A 1 97 ? 10.905 -2.472 -14.819 1.00 81.00 97 ALA A N 1
ATOM 799 C CA . ALA A 1 97 ? 11.112 -3.659 -13.993 1.00 81.00 97 ALA A CA 1
ATOM 800 C C . ALA A 1 97 ? 12.588 -3.848 -13.623 1.00 81.00 97 ALA A C 1
ATOM 802 O O . ALA A 1 97 ? 12.927 -4.021 -12.455 1.00 81.00 97 ALA A O 1
ATOM 803 N N . HIS A 1 98 ? 13.479 -3.759 -14.609 1.00 78.88 98 HIS A N 1
ATOM 804 C CA . HIS A 1 98 ? 14.912 -3.914 -14.386 1.00 78.88 98 HIS A CA 1
ATOM 805 C C . HIS A 1 98 ? 15.515 -2.759 -13.582 1.00 78.88 98 HIS A C 1
ATOM 807 O O . HIS A 1 98 ? 16.350 -3.008 -12.714 1.00 78.88 98 HIS A O 1
ATOM 813 N N . LEU A 1 99 ? 15.111 -1.510 -13.842 1.00 86.31 99 LEU A N 1
ATOM 814 C CA . LEU A 1 99 ? 15.565 -0.360 -13.054 1.00 86.31 99 LEU A CA 1
ATOM 815 C C . LEU A 1 99 ? 15.194 -0.542 -11.577 1.00 86.31 99 LEU A C 1
ATOM 817 O O . LEU A 1 99 ? 16.057 -0.409 -10.712 1.00 86.31 99 LEU A O 1
ATOM 821 N N . LEU A 1 100 ? 13.949 -0.932 -11.293 1.00 87.06 100 LEU A N 1
ATOM 822 C CA . LEU A 1 100 ? 13.472 -1.209 -9.937 1.00 87.06 100 LEU A CA 1
ATOM 823 C C . LEU A 1 100 ? 14.193 -2.404 -9.304 1.00 87.06 100 LEU A C 1
ATOM 825 O O . LEU A 1 100 ? 14.580 -2.338 -8.140 1.00 87.06 100 LEU A O 1
ATOM 829 N N . GLN A 1 101 ? 14.458 -3.463 -10.072 1.00 82.88 101 GLN A N 1
ATOM 830 C CA . GLN A 1 101 ? 15.198 -4.633 -9.596 1.00 82.88 101 GLN A CA 1
ATOM 831 C C . GLN A 1 101 ? 16.621 -4.278 -9.141 1.00 82.88 101 GLN A C 1
ATOM 833 O O . GLN A 1 101 ? 17.118 -4.853 -8.174 1.00 82.88 101 GLN A O 1
ATOM 838 N N . LYS A 1 102 ? 17.281 -3.313 -9.797 1.00 82.50 102 LYS A N 1
ATOM 839 C CA . LYS A 1 102 ? 18.608 -2.822 -9.381 1.00 82.50 102 LYS A CA 1
ATOM 840 C C . LYS A 1 102 ? 18.582 -2.036 -8.067 1.00 82.50 102 LYS A C 1
ATOM 842 O O . LYS A 1 102 ? 19.644 -1.846 -7.481 1.00 82.50 102 LYS A O 1
ATOM 847 N N . LEU A 1 103 ? 17.409 -1.585 -7.623 1.00 85.44 103 LEU A N 1
ATOM 848 C CA . LEU A 1 103 ? 17.218 -0.867 -6.361 1.00 85.44 103 LEU A CA 1
ATOM 849 C C . LEU A 1 103 ? 16.819 -1.788 -5.199 1.00 85.44 103 LEU A C 1
ATOM 851 O O . LEU A 1 103 ? 16.629 -1.300 -4.088 1.00 85.44 103 LEU A O 1
ATOM 855 N N . LEU A 1 104 ? 16.679 -3.097 -5.432 1.00 82.00 104 LEU A N 1
ATOM 856 C CA . LEU A 1 104 ? 16.364 -4.050 -4.372 1.00 82.00 104 LEU A CA 1
ATOM 857 C C . LEU A 1 104 ? 17.600 -4.388 -3.513 1.00 82.00 104 LEU A C 1
ATOM 859 O O . LEU A 1 104 ? 18.700 -4.519 -4.055 1.00 82.00 104 LEU A O 1
ATOM 863 N N . PRO A 1 105 ? 17.419 -4.624 -2.198 1.00 79.12 105 PRO A N 1
ATOM 864 C CA . PRO A 1 105 ? 16.166 -4.484 -1.449 1.00 79.12 105 PRO A CA 1
ATOM 865 C C . PRO A 1 105 ? 15.816 -3.012 -1.187 1.00 79.12 105 PRO A C 1
ATOM 867 O O . PRO A 1 105 ? 16.700 -2.179 -0.993 1.00 79.12 105 PRO A O 1
ATOM 870 N N . PHE A 1 106 ? 14.519 -2.695 -1.135 1.00 79.50 106 PHE A N 1
ATOM 871 C CA . PHE A 1 106 ? 14.083 -1.364 -0.716 1.00 79.50 106 PHE A CA 1
ATOM 872 C C . PHE A 1 106 ? 14.390 -1.143 0.767 1.00 79.50 106 PHE A C 1
ATOM 874 O O . PHE A 1 106 ? 14.320 -2.067 1.576 1.00 79.50 106 PHE A O 1
ATOM 881 N N . THR A 1 107 ? 14.711 0.099 1.118 1.00 73.81 107 THR A N 1
ATOM 882 C CA . THR A 1 107 ? 14.847 0.549 2.508 1.00 73.81 107 THR A CA 1
ATOM 883 C C . THR A 1 107 ? 13.908 1.722 2.752 1.00 73.81 107 THR A C 1
ATOM 885 O O . THR A 1 107 ? 13.584 2.461 1.820 1.00 73.81 107 THR A O 1
ATOM 888 N N . LEU A 1 108 ? 13.486 1.943 3.998 1.00 69.81 108 LEU A N 1
ATOM 889 C CA . LEU A 1 108 ? 12.653 3.103 4.339 1.00 69.81 108 LEU A CA 1
ATOM 890 C C . LEU A 1 108 ? 13.351 4.428 3.961 1.00 69.81 108 LEU A C 1
ATOM 892 O O . LEU A 1 108 ? 12.734 5.334 3.410 1.00 69.81 108 LEU A O 1
ATOM 896 N N . GLU A 1 109 ? 14.670 4.485 4.154 1.00 72.56 109 GLU A N 1
ATOM 897 C CA . GLU A 1 109 ? 15.540 5.626 3.833 1.00 72.56 109 GLU A CA 1
ATOM 898 C C . GLU A 1 109 ? 15.706 5.863 2.323 1.00 72.56 109 GLU A C 1
ATOM 900 O O . GLU A 1 109 ? 16.062 6.960 1.892 1.00 72.56 109 GLU A O 1
ATOM 905 N N . SER A 1 110 ? 15.427 4.853 1.490 1.00 74.44 110 SER A N 1
ATOM 906 C CA . SER A 1 110 ? 15.559 4.974 0.037 1.00 74.44 110 SER A CA 1
ATOM 907 C C . SER A 1 110 ? 14.569 5.970 -0.568 1.00 74.44 110 SER A C 1
ATOM 909 O O . SER A 1 110 ? 14.783 6.399 -1.698 1.00 74.44 110 SER A O 1
ATOM 911 N N . GLY A 1 111 ? 13.501 6.356 0.143 1.00 77.44 111 GLY A N 1
ATOM 912 C CA . GLY A 1 111 ? 12.438 7.229 -0.375 1.00 77.44 111 GLY A CA 1
ATOM 913 C C . GLY A 1 111 ? 11.554 6.566 -1.440 1.00 77.44 111 GLY A C 1
ATOM 914 O O . GLY A 1 111 ? 10.699 7.221 -2.028 1.00 77.44 111 GLY A O 1
ATOM 915 N N . LEU A 1 112 ? 11.736 5.265 -1.688 1.00 85.62 112 LEU A N 1
ATOM 916 C CA . LEU A 1 112 ? 10.948 4.484 -2.648 1.00 85.62 112 LEU A CA 1
ATOM 917 C C . LEU A 1 112 ? 9.610 4.004 -2.070 1.00 85.62 112 LEU A C 1
ATOM 919 O O . LEU A 1 112 ? 8.834 3.360 -2.769 1.00 85.62 112 LEU A O 1
ATOM 923 N N . ILE A 1 113 ? 9.305 4.348 -0.815 1.00 85.12 113 ILE A N 1
ATOM 924 C CA . ILE A 1 113 ? 8.025 4.025 -0.177 1.00 85.12 113 ILE A CA 1
ATOM 925 C C . ILE A 1 113 ? 6.828 4.581 -0.961 1.00 85.12 113 ILE A C 1
ATOM 927 O O . ILE A 1 113 ? 5.760 3.984 -0.953 1.00 85.12 113 ILE A O 1
ATOM 931 N N . LEU A 1 114 ? 7.021 5.658 -1.730 1.00 86.69 114 LEU A N 1
ATOM 932 C CA . LEU A 1 114 ? 5.990 6.243 -2.591 1.00 86.69 114 LEU A CA 1
ATOM 933 C C . LEU A 1 114 ? 5.543 5.320 -3.736 1.00 86.69 114 LEU A C 1
ATOM 935 O O . LEU A 1 114 ? 4.449 5.506 -4.263 1.00 86.69 114 LEU A O 1
ATOM 939 N N . LEU A 1 115 ? 6.315 4.280 -4.082 1.00 90.50 115 LEU A N 1
ATOM 940 C CA . LEU A 1 115 ? 5.860 3.233 -5.009 1.00 90.50 115 LEU A CA 1
ATOM 941 C C . LEU A 1 115 ? 4.616 2.502 -4.477 1.00 90.50 115 LEU A C 1
ATOM 943 O O . LEU A 1 115 ? 3.835 1.973 -5.266 1.00 90.50 115 LEU A O 1
ATOM 947 N N . PHE A 1 116 ? 4.398 2.515 -3.157 1.00 90.00 116 PHE A N 1
ATOM 948 C CA . PHE A 1 116 ? 3.206 1.958 -2.523 1.00 90.00 116 PHE A CA 1
ATOM 949 C C . PHE A 1 116 ? 1.914 2.596 -3.049 1.00 90.00 116 PHE A C 1
ATOM 951 O O . PHE A 1 116 ? 0.919 1.903 -3.248 1.00 90.00 116 PHE A O 1
ATOM 958 N N . LEU A 1 117 ? 1.949 3.898 -3.351 1.00 89.81 117 LEU A N 1
ATOM 959 C CA . LEU A 1 117 ? 0.809 4.651 -3.885 1.00 89.81 117 LEU A CA 1
ATOM 960 C C . LEU A 1 117 ? 0.391 4.194 -5.290 1.00 89.81 117 LEU A C 1
ATOM 962 O O . LEU A 1 117 ? -0.701 4.512 -5.749 1.00 89.81 117 LEU A O 1
ATOM 966 N N . MET A 1 118 ? 1.261 3.467 -5.994 1.00 92.12 118 MET A N 1
ATOM 967 C CA . MET A 1 118 ? 1.017 3.005 -7.361 1.00 92.12 118 MET A CA 1
ATOM 968 C C . MET A 1 118 ? 0.418 1.590 -7.410 1.00 92.12 118 MET A C 1
ATOM 970 O O . MET A 1 118 ? 0.081 1.108 -8.492 1.00 92.12 118 MET A O 1
ATOM 974 N N . ILE A 1 119 ? 0.276 0.922 -6.260 1.00 91.50 119 ILE A N 1
ATOM 975 C CA . ILE A 1 119 ? -0.320 -0.415 -6.161 1.00 91.50 119 ILE A CA 1
ATOM 976 C C . ILE A 1 119 ? -1.846 -0.294 -6.313 1.00 91.50 119 ILE A C 1
ATOM 978 O O . ILE A 1 119 ? -2.466 0.503 -5.604 1.00 91.50 119 ILE A O 1
ATOM 982 N N . PRO A 1 120 ? -2.483 -1.080 -7.201 1.00 91.12 120 PRO A N 1
ATOM 983 C CA . PRO A 1 120 ? -3.920 -0.998 -7.428 1.00 91.12 120 PRO A CA 1
ATOM 984 C C . PRO A 1 120 ? -4.709 -1.385 -6.174 1.00 91.12 120 PRO A C 1
ATOM 986 O O . PRO A 1 120 ? -4.390 -2.367 -5.505 1.00 91.12 120 PRO A O 1
ATOM 989 N N . LEU A 1 121 ? -5.798 -0.657 -5.903 1.00 90.31 121 LEU A N 1
ATOM 990 C CA . LEU A 1 121 ? -6.643 -0.881 -4.725 1.00 90.31 121 LEU A CA 1
ATOM 991 C C . LEU A 1 121 ? -7.166 -2.325 -4.643 1.00 90.31 121 LEU A C 1
ATOM 993 O O . LEU A 1 121 ? -7.173 -2.928 -3.575 1.00 90.31 121 LEU A O 1
ATOM 997 N N . SER A 1 122 ? -7.510 -2.913 -5.793 1.00 89.19 122 SER A N 1
ATOM 998 C CA . SER A 1 122 ? -8.005 -4.289 -5.907 1.00 89.19 122 SER A CA 1
ATOM 999 C C . SER A 1 122 ? -7.034 -5.352 -5.384 1.00 89.19 122 SER A C 1
ATOM 1001 O O . SER A 1 122 ? -7.468 -6.448 -5.046 1.00 89.19 122 SER A O 1
ATOM 1003 N N . TYR A 1 123 ? -5.730 -5.061 -5.316 1.00 91.12 123 TYR A N 1
ATOM 1004 C CA . TYR A 1 123 ? -4.739 -5.974 -4.736 1.00 91.12 123 TYR A CA 1
ATOM 1005 C C . TYR A 1 123 ? -4.964 -6.205 -3.233 1.00 91.12 123 TYR A C 1
ATOM 1007 O O . TYR A 1 123 ? -4.669 -7.279 -2.696 1.00 91.12 123 TYR A O 1
ATOM 1015 N N . TRP A 1 124 ? -5.499 -5.192 -2.550 1.00 92.56 124 TRP A N 1
ATOM 1016 C CA . TRP A 1 124 ? -5.690 -5.190 -1.104 1.00 92.56 124 TRP A CA 1
ATOM 1017 C C . TRP A 1 124 ? -6.988 -5.868 -0.664 1.00 92.56 124 TRP A C 1
ATOM 1019 O O . TRP A 1 124 ? -7.162 -6.080 0.530 1.00 92.56 124 TRP A O 1
ATOM 1029 N N . CYS A 1 125 ? -7.873 -6.263 -1.584 1.00 90.62 125 CYS A N 1
ATOM 1030 C CA . CYS A 1 125 ? -9.072 -7.029 -1.242 1.00 90.62 125 CYS A CA 1
ATOM 1031 C C . CYS A 1 125 ? -8.693 -8.374 -0.606 1.00 90.62 125 CYS A C 1
ATOM 1033 O O . CYS A 1 125 ? -7.846 -9.092 -1.143 1.00 90.62 125 CYS A O 1
ATOM 1035 N N . ALA A 1 126 ? -9.336 -8.760 0.499 1.00 88.06 126 ALA A N 1
ATOM 1036 C CA . ALA A 1 126 ? -9.024 -10.014 1.193 1.00 88.06 126 ALA A CA 1
ATOM 1037 C C . ALA A 1 126 ? -9.123 -11.250 0.273 1.00 88.06 126 ALA A C 1
ATOM 1039 O O . ALA A 1 126 ? -8.296 -12.156 0.365 1.00 88.06 126 ALA A O 1
ATOM 1040 N N . ASP A 1 127 ? -10.061 -11.251 -0.674 1.00 87.56 127 ASP A N 1
ATOM 1041 C CA . ASP A 1 127 ? -10.31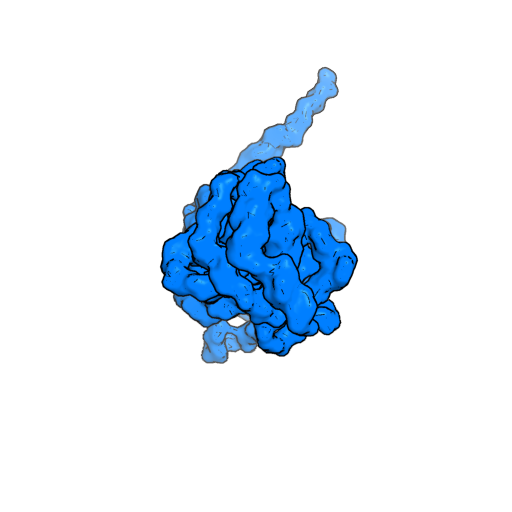7 -12.331 -1.633 1.00 87.56 127 ASP A CA 1
ATOM 1042 C C . ASP A 1 127 ? -9.508 -12.238 -2.940 1.00 87.56 127 ASP A C 1
ATOM 1044 O O . ASP A 1 127 ? -9.696 -13.064 -3.841 1.00 87.56 127 ASP A O 1
ATOM 1048 N N . TYR A 1 128 ? -8.601 -11.262 -3.057 1.00 87.06 128 TYR A N 1
ATOM 1049 C CA . TYR A 1 128 ? -7.781 -11.083 -4.251 1.00 87.06 128 TYR A CA 1
ATOM 1050 C C . TYR A 1 128 ? -7.015 -12.362 -4.598 1.00 87.06 128 TYR A C 1
ATOM 1052 O O . TYR A 1 128 ? -6.355 -12.992 -3.766 1.00 87.06 128 TYR A O 1
ATOM 1060 N N . LYS A 1 129 ? -7.065 -12.706 -5.883 1.00 81.00 129 LYS A N 1
ATOM 1061 C CA . LYS A 1 129 ? -6.318 -13.816 -6.464 1.00 81.00 129 LYS A CA 1
ATOM 1062 C C . LYS A 1 129 ? -5.274 -13.236 -7.410 1.00 81.00 129 LYS A C 1
ATOM 1064 O O . LYS A 1 129 ? -5.658 -12.509 -8.330 1.00 81.00 129 LYS A O 1
ATOM 1069 N N . PRO A 1 130 ? -3.979 -13.549 -7.221 1.00 69.12 130 PRO A N 1
ATOM 1070 C CA . PRO A 1 130 ? -2.961 -13.102 -8.154 1.00 69.12 130 PRO A CA 1
ATOM 1071 C C . PRO A 1 130 ? -3.298 -13.639 -9.551 1.00 69.12 130 PRO A C 1
ATOM 1073 O O . PRO A 1 130 ? -3.723 -14.795 -9.671 1.00 69.12 130 PRO A O 1
ATOM 1076 N N . PRO A 1 131 ? -3.143 -12.834 -10.614 1.00 65.38 131 PRO A N 1
ATOM 1077 C CA . PRO A 1 131 ? -3.409 -13.310 -11.958 1.00 65.38 131 PRO A CA 1
ATOM 1078 C C . PRO A 1 131 ? -2.542 -14.538 -12.308 1.00 65.38 131 PRO A C 1
ATOM 1080 O O . PRO A 1 131 ? -1.465 -14.733 -11.739 1.00 65.38 131 PRO A O 1
ATOM 1083 N N . PRO A 1 132 ? -2.954 -15.367 -13.281 1.00 54.78 132 PRO A N 1
ATOM 1084 C CA . PRO A 1 132 ? -2.245 -16.604 -13.634 1.00 54.78 132 PRO A CA 1
ATOM 1085 C C . PRO A 1 132 ? -0.795 -16.402 -14.113 1.00 54.78 132 PRO A C 1
ATOM 1087 O O . PRO A 1 132 ? -0.017 -17.349 -14.151 1.00 54.78 132 PRO A O 1
ATOM 1090 N N . LEU A 1 133 ? -0.428 -15.174 -14.491 1.00 52.62 133 LEU A N 1
ATOM 1091 C CA . LEU A 1 133 ? 0.866 -14.811 -15.077 1.00 52.62 133 LEU A CA 1
ATOM 1092 C C . LEU A 1 133 ? 1.940 -14.429 -14.041 1.00 52.62 133 LEU A C 1
ATOM 1094 O O . LEU A 1 133 ? 2.983 -13.891 -14.410 1.00 52.62 133 LEU A O 1
ATOM 1098 N N . PHE A 1 134 ? 1.706 -14.696 -12.755 1.00 50.00 134 PHE A N 1
ATOM 1099 C CA . PHE A 1 134 ? 2.625 -14.354 -11.668 1.00 50.00 134 PHE A CA 1
ATOM 1100 C C . PHE A 1 134 ? 3.354 -15.603 -11.142 1.00 50.00 134 PHE A C 1
ATOM 1102 O O . PHE A 1 134 ? 2.929 -16.179 -10.140 1.00 50.00 134 PHE A O 1
ATOM 1109 N N . PRO A 1 135 ? 4.452 -16.062 -11.778 1.00 45.19 135 PRO A N 1
ATOM 1110 C CA . PRO A 1 135 ? 5.284 -17.089 -11.177 1.00 45.19 135 PRO A CA 1
ATOM 1111 C C . PRO A 1 135 ? 6.034 -16.498 -9.981 1.00 45.19 135 PRO A C 1
ATOM 1113 O O . PRO A 1 135 ? 6.783 -15.527 -10.094 1.00 45.19 135 PRO A O 1
ATOM 1116 N N . LYS A 1 136 ? 5.795 -17.110 -8.824 1.00 41.91 136 LYS A N 1
ATOM 1117 C CA . LYS A 1 136 ? 6.548 -16.923 -7.589 1.00 41.91 136 LYS A CA 1
ATOM 1118 C C . LYS A 1 136 ? 7.865 -17.682 -7.761 1.00 41.91 136 LYS A C 1
ATOM 1120 O O . LYS A 1 136 ? 7.824 -18.885 -8.008 1.00 41.91 136 LYS A O 1
ATOM 1125 N N . ASN A 1 137 ? 8.985 -16.984 -7.593 1.00 40.09 137 ASN A N 1
ATOM 1126 C CA . ASN A 1 137 ? 10.366 -17.479 -7.673 1.00 40.09 137 ASN A CA 1
ATOM 1127 C C . ASN A 1 137 ? 10.963 -17.471 -9.093 1.00 40.09 137 ASN A C 1
ATOM 1129 O O . ASN A 1 137 ? 10.452 -18.126 -9.993 1.00 40.09 137 ASN A O 1
ATOM 1133 N N . ASP A 1 138 ? 12.050 -16.696 -9.238 1.00 40.53 138 ASP A N 1
ATOM 1134 C CA . ASP A 1 138 ? 13.131 -16.774 -10.248 1.00 40.53 138 ASP A CA 1
ATOM 1135 C C . ASP A 1 138 ? 13.503 -15.467 -10.961 1.00 40.53 138 ASP A C 1
ATOM 1137 O O . ASP A 1 138 ? 14.328 -15.501 -11.872 1.00 40.53 138 ASP A O 1
ATOM 1141 N N . MET A 1 139 ? 12.992 -14.297 -10.543 1.00 41.81 139 MET A N 1
ATOM 1142 C CA . MET A 1 139 ? 13.426 -12.993 -11.093 1.00 41.81 139 MET A CA 1
ATOM 1143 C C . MET A 1 139 ? 13.472 -12.963 -12.638 1.00 41.81 139 MET A C 1
ATOM 1145 O O . MET A 1 139 ? 14.278 -12.256 -13.242 1.00 41.81 139 MET A O 1
ATOM 1149 N N . LYS A 1 140 ? 12.622 -13.748 -13.310 1.00 44.91 140 LYS A N 1
ATOM 1150 C CA . LYS A 1 140 ? 12.441 -13.631 -14.750 1.00 44.91 140 LYS A CA 1
ATOM 1151 C C . LYS A 1 140 ? 11.445 -12.518 -14.958 1.00 44.91 140 LYS A C 1
ATOM 1153 O O . LYS A 1 140 ? 10.264 -12.670 -14.656 1.00 44.91 140 LYS A O 1
ATOM 1158 N N . ILE A 1 141 ? 11.969 -11.399 -15.446 1.00 48.84 141 ILE A N 1
ATOM 1159 C CA . ILE A 1 141 ? 11.207 -10.321 -16.057 1.00 48.84 141 ILE A CA 1
ATOM 1160 C C . ILE A 1 141 ? 10.085 -10.956 -16.858 1.00 48.84 141 ILE A C 1
ATOM 1162 O O . ILE A 1 141 ? 10.337 -11.704 -17.808 1.00 48.84 141 ILE A O 1
ATOM 1166 N N . ARG A 1 142 ? 8.853 -10.726 -16.398 1.00 51.44 142 ARG A N 1
ATOM 1167 C CA . ARG A 1 142 ? 7.671 -11.277 -17.045 1.00 51.44 142 ARG A CA 1
ATOM 1168 C C . ARG A 1 142 ? 7.758 -10.893 -18.512 1.00 51.44 142 ARG A C 1
ATOM 1170 O O . ARG A 1 142 ? 8.042 -9.736 -18.830 1.00 51.44 142 ARG A O 1
ATOM 1177 N N . SER A 1 143 ? 7.559 -11.866 -19.396 1.00 44.88 143 SER A N 1
ATOM 1178 C CA . SER A 1 143 ? 7.281 -11.581 -20.794 1.00 44.88 143 SER A CA 1
ATOM 1179 C C . SER A 1 143 ? 5.984 -10.788 -20.808 1.00 44.88 143 SER A C 1
ATOM 1181 O O . SER A 1 143 ? 4.885 -11.339 -20.795 1.00 44.88 143 SER A O 1
ATOM 1183 N N . ILE A 1 144 ? 6.139 -9.475 -20.737 1.00 50.00 144 ILE A N 1
ATOM 1184 C CA . ILE A 1 144 ? 5.176 -8.520 -21.230 1.00 50.00 144 ILE A CA 1
ATOM 1185 C C . ILE A 1 144 ? 4.758 -9.063 -22.595 1.00 50.00 144 ILE A C 1
ATOM 1187 O O . ILE A 1 144 ? 5.637 -9.377 -23.405 1.00 50.00 144 ILE A O 1
ATOM 1191 N N . SER A 1 145 ? 3.453 -9.285 -22.770 1.00 44.34 145 SER A N 1
ATOM 1192 C CA . SER A 1 145 ? 2.859 -9.736 -24.030 1.00 44.34 145 SER A CA 1
ATOM 1193 C C . SER A 1 145 ? 3.547 -9.028 -25.203 1.00 44.34 145 SER A C 1
ATOM 1195 O O . SER A 1 145 ? 3.904 -7.853 -25.082 1.00 44.34 145 SER A O 1
ATOM 1197 N N . ASP A 1 146 ? 3.721 -9.705 -26.342 1.00 48.97 146 ASP A N 1
ATOM 1198 C CA . ASP A 1 146 ? 4.256 -9.085 -27.568 1.00 48.97 146 ASP A CA 1
ATOM 1199 C C . ASP A 1 146 ? 3.437 -7.845 -28.021 1.00 48.97 146 ASP A C 1
ATOM 1201 O O . ASP A 1 146 ? 3.848 -7.111 -28.918 1.00 48.97 146 ASP A O 1
ATOM 1205 N N . GLU A 1 147 ? 2.299 -7.578 -27.370 1.00 46.75 147 GLU A N 1
ATOM 1206 C CA . GLU A 1 147 ? 1.409 -6.433 -27.580 1.00 46.75 147 GLU A CA 1
ATOM 1207 C C . GLU A 1 147 ? 1.704 -5.221 -26.661 1.00 46.75 147 GLU A C 1
ATOM 1209 O O . GLU A 1 147 ? 1.421 -4.084 -27.035 1.00 46.75 147 GLU A O 1
ATOM 1214 N N . ASP A 1 148 ? 2.345 -5.405 -25.503 1.00 53.59 148 ASP A N 1
ATOM 1215 C CA . ASP A 1 148 ? 2.575 -4.349 -24.496 1.00 53.59 148 ASP A CA 1
ATOM 1216 C C . ASP A 1 148 ? 3.938 -3.654 -24.724 1.00 53.59 148 ASP A C 1
ATOM 1218 O O . ASP A 1 148 ? 4.867 -3.681 -23.910 1.00 53.59 148 ASP A O 1
ATOM 1222 N N . HIS A 1 149 ? 4.131 -3.084 -25.913 1.00 61.66 149 HIS A N 1
ATOM 1223 C CA . HIS A 1 149 ? 5.404 -2.456 -26.318 1.00 61.66 149 HIS A CA 1
ATOM 1224 C C . HIS A 1 149 ? 5.384 -0.930 -26.280 1.00 61.66 149 HIS A C 1
ATOM 1226 O O . HIS A 1 149 ? 6.380 -0.288 -26.631 1.00 61.66 149 HIS A O 1
ATOM 1232 N N . HIS A 1 150 ? 4.276 -0.342 -25.841 1.00 75.50 150 HIS A N 1
ATOM 1233 C CA . HIS A 1 150 ? 4.193 1.097 -25.688 1.00 75.50 150 HIS A CA 1
ATOM 1234 C C . HIS A 1 150 ? 4.951 1.543 -24.439 1.00 75.50 150 HIS A C 1
ATOM 1236 O O . HIS A 1 150 ? 4.908 0.912 -23.384 1.00 75.50 150 HIS A O 1
ATOM 1242 N N . ALA A 1 151 ? 5.700 2.628 -24.595 1.00 84.00 151 ALA A N 1
ATOM 1243 C CA . ALA A 1 151 ? 6.343 3.297 -23.487 1.00 84.00 151 ALA A CA 1
ATOM 1244 C C . ALA A 1 151 ? 5.263 3.895 -22.578 1.00 84.00 151 ALA A C 1
ATOM 1246 O O . ALA A 1 151 ? 4.342 4.556 -23.057 1.00 84.00 151 ALA A O 1
ATOM 1247 N N . VAL A 1 152 ? 5.366 3.643 -21.278 1.00 87.00 152 VAL A N 1
ATOM 1248 C CA . VAL A 1 152 ? 4.391 4.084 -20.281 1.00 87.00 152 VAL A CA 1
ATOM 1249 C C . VAL A 1 152 ? 5.095 4.707 -19.083 1.00 87.00 152 VAL A C 1
ATOM 1251 O O . VAL A 1 152 ? 6.275 4.454 -18.824 1.00 87.00 152 VAL A O 1
ATOM 1254 N N . SER A 1 153 ? 4.358 5.518 -18.328 1.00 91.44 153 SER A N 1
ATOM 1255 C CA . SER A 1 153 ? 4.857 6.072 -17.069 1.00 91.44 153 SER A CA 1
ATOM 1256 C C . SER A 1 153 ? 5.161 4.969 -16.046 1.00 91.44 153 SER A C 1
ATOM 1258 O O . SER A 1 153 ? 4.588 3.876 -16.106 1.00 91.44 153 SER A O 1
ATOM 1260 N N . LEU A 1 154 ? 6.008 5.273 -15.058 1.00 91.38 154 LEU A N 1
ATOM 1261 C CA . LEU A 1 154 ? 6.282 4.372 -13.931 1.00 91.38 154 LEU A CA 1
ATOM 1262 C C . LEU A 1 154 ? 4.991 3.939 -13.210 1.00 91.38 154 LEU A C 1
ATOM 1264 O O . LEU A 1 154 ? 4.828 2.764 -12.888 1.00 91.38 154 LEU A O 1
ATOM 1268 N N . GLN A 1 155 ? 4.052 4.870 -13.013 1.00 90.50 155 GLN A N 1
ATOM 1269 C CA . GLN A 1 155 ? 2.763 4.595 -12.375 1.00 90.50 155 GLN A CA 1
ATOM 1270 C C . GLN A 1 155 ? 1.953 3.567 -13.165 1.00 90.50 155 GLN A C 1
ATOM 1272 O O . GLN A 1 155 ? 1.473 2.591 -12.597 1.00 90.50 155 GLN A O 1
ATOM 1277 N N . THR A 1 156 ? 1.829 3.763 -14.478 1.00 88.75 156 THR A N 1
ATOM 1278 C CA . THR A 1 156 ? 1.123 2.834 -15.368 1.00 88.75 156 THR A CA 1
ATOM 1279 C C . THR A 1 156 ? 1.804 1.467 -15.377 1.00 88.75 156 THR A C 1
ATOM 1281 O O . THR A 1 156 ? 1.129 0.444 -15.268 1.00 88.75 156 THR A O 1
ATOM 1284 N N . ALA A 1 157 ? 3.139 1.439 -15.443 1.00 88.06 157 ALA A N 1
ATOM 1285 C CA . ALA A 1 157 ? 3.903 0.199 -15.409 1.00 88.06 157 ALA A CA 1
ATOM 1286 C C . ALA A 1 157 ? 3.645 -0.593 -14.120 1.00 88.06 157 ALA A C 1
ATOM 1288 O O . ALA A 1 157 ? 3.390 -1.797 -14.174 1.00 88.06 157 ALA A O 1
ATOM 1289 N N . ILE A 1 158 ? 3.668 0.076 -12.965 1.00 88.50 158 ILE A N 1
ATOM 1290 C CA . ILE A 1 158 ? 3.409 -0.571 -11.677 1.00 88.50 158 ILE A CA 1
ATOM 1291 C C . ILE A 1 158 ? 1.967 -1.034 -11.586 1.00 88.50 158 ILE A C 1
ATOM 1293 O O . ILE A 1 158 ? 1.752 -2.220 -11.354 1.00 88.50 158 ILE A O 1
ATOM 1297 N N . TYR A 1 159 ? 1.007 -0.148 -11.839 1.00 88.06 159 TYR A N 1
ATOM 1298 C CA . TYR A 1 159 ? -0.414 -0.437 -11.682 1.00 88.06 159 TYR A CA 1
ATOM 1299 C C . TYR A 1 159 ? -0.866 -1.663 -12.489 1.00 88.06 159 TYR A C 1
ATOM 1301 O O . TYR A 1 159 ? -1.625 -2.485 -11.979 1.00 88.06 159 TYR A O 1
ATOM 1309 N N . TYR A 1 160 ? -0.378 -1.817 -13.725 1.00 83.62 160 TYR A N 1
ATOM 1310 C CA . TYR A 1 160 ? -0.811 -2.906 -14.606 1.00 83.62 160 TYR A CA 1
ATOM 1311 C C . TYR A 1 160 ? 0.119 -4.123 -14.616 1.00 83.62 160 TYR A C 1
ATOM 1313 O O . TYR A 1 160 ? -0.363 -5.238 -14.818 1.00 83.62 160 TYR A O 1
ATOM 1321 N N . HIS A 1 161 ? 1.428 -3.951 -14.391 1.00 79.12 161 HIS A N 1
ATOM 1322 C CA . HIS A 1 161 ? 2.401 -5.013 -14.690 1.00 79.12 161 HIS A CA 1
ATOM 1323 C C . HIS A 1 161 ? 3.335 -5.385 -13.532 1.00 79.12 161 HIS A C 1
ATOM 1325 O O . HIS A 1 161 ? 3.710 -6.556 -13.424 1.00 79.12 161 HIS A O 1
ATOM 1331 N N . LEU A 1 162 ? 3.730 -4.425 -12.685 1.00 83.56 162 LEU A N 1
ATOM 1332 C CA . LEU A 1 162 ? 4.823 -4.624 -11.714 1.00 83.56 162 LEU A CA 1
ATOM 1333 C C . LEU A 1 162 ? 4.380 -4.639 -10.245 1.00 83.56 162 LEU A C 1
ATOM 1335 O O . LEU A 1 162 ? 5.196 -4.962 -9.383 1.00 83.56 162 LEU A O 1
ATOM 1339 N N . TYR A 1 163 ? 3.122 -4.311 -9.929 1.00 87.06 163 TYR A N 1
ATOM 1340 C CA . TYR A 1 163 ? 2.680 -4.155 -8.537 1.00 87.06 163 TYR A CA 1
ATOM 1341 C C . TYR A 1 163 ? 2.967 -5.368 -7.631 1.00 87.06 163 TYR A C 1
ATOM 1343 O O . TYR A 1 163 ? 3.354 -5.127 -6.492 1.00 87.06 163 TYR A O 1
ATOM 1351 N N . PRO A 1 164 ? 2.897 -6.644 -8.064 1.00 83.81 164 PRO A N 1
ATOM 1352 C CA . PRO A 1 164 ? 3.223 -7.764 -7.177 1.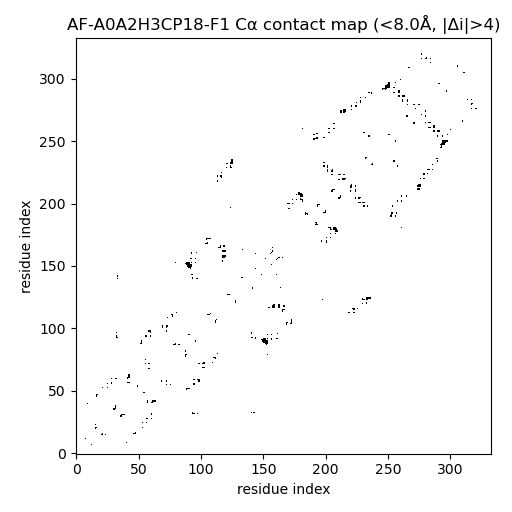00 83.81 164 PRO A CA 1
ATOM 1353 C C . PRO A 1 164 ? 4.705 -7.857 -6.841 1.00 83.81 164 PRO A C 1
ATOM 1355 O O . PRO A 1 164 ? 5.029 -8.172 -5.706 1.00 83.81 164 PRO A O 1
ATOM 1358 N N . ASP A 1 165 ? 5.598 -7.510 -7.774 1.00 81.06 165 ASP A N 1
ATOM 1359 C CA . ASP A 1 165 ? 7.039 -7.483 -7.489 1.00 81.06 165 ASP A CA 1
ATOM 1360 C C . ASP A 1 165 ? 7.374 -6.345 -6.518 1.00 81.06 165 ASP A C 1
ATOM 1362 O O . ASP A 1 165 ? 8.193 -6.506 -5.614 1.00 81.06 165 ASP A O 1
ATOM 1366 N N . ILE A 1 166 ? 6.704 -5.198 -6.680 1.00 86.38 166 ILE A N 1
ATOM 1367 C CA . ILE A 1 166 ? 6.812 -4.069 -5.751 1.00 86.38 166 ILE A CA 1
ATOM 1368 C C . ILE A 1 166 ? 6.300 -4.457 -4.360 1.00 86.38 166 ILE A C 1
ATOM 1370 O O . ILE A 1 166 ? 6.939 -4.135 -3.361 1.00 86.38 166 ILE A O 1
ATOM 1374 N N . VAL A 1 167 ? 5.171 -5.164 -4.277 1.00 88.00 167 VAL A N 1
ATOM 1375 C CA . VAL A 1 167 ? 4.628 -5.621 -2.995 1.00 88.00 167 VAL A CA 1
ATOM 1376 C C . VAL A 1 167 ? 5.541 -6.655 -2.341 1.00 88.00 167 VAL A C 1
ATOM 1378 O O . VAL A 1 167 ? 5.818 -6.529 -1.152 1.00 88.00 167 VAL A O 1
ATOM 1381 N N . ASP A 1 168 ? 6.048 -7.635 -3.088 1.00 84.44 168 ASP A N 1
ATOM 1382 C CA . ASP A 1 168 ? 6.983 -8.631 -2.554 1.00 84.44 168 ASP A CA 1
ATOM 1383 C C . ASP A 1 168 ? 8.248 -7.951 -2.005 1.00 84.44 168 ASP A C 1
ATOM 1385 O O . ASP A 1 168 ? 8.713 -8.275 -0.909 1.00 84.44 168 ASP A O 1
ATOM 1389 N N . ALA A 1 169 ? 8.756 -6.933 -2.706 1.00 84.44 169 ALA A N 1
ATOM 1390 C CA . ALA A 1 169 ? 9.854 -6.107 -2.217 1.00 84.44 169 ALA A CA 1
ATOM 1391 C C . ALA A 1 169 ? 9.504 -5.360 -0.919 1.00 84.44 169 ALA A C 1
ATOM 1393 O O . ALA A 1 169 ? 10.341 -5.275 -0.015 1.00 84.44 169 ALA A O 1
ATOM 1394 N N . PHE A 1 170 ? 8.274 -4.850 -0.790 1.00 86.94 170 PHE A N 1
ATOM 1395 C CA . PHE A 1 170 ? 7.804 -4.266 0.464 1.00 86.94 170 PHE A CA 1
ATOM 1396 C C . PHE A 1 170 ? 7.669 -5.306 1.575 1.00 86.94 170 PHE A C 1
ATOM 1398 O O . PHE A 1 170 ? 8.088 -5.028 2.695 1.00 86.94 170 PHE A O 1
ATOM 1405 N N . PHE A 1 171 ? 7.175 -6.512 1.304 1.00 85.88 171 PHE A N 1
ATOM 1406 C CA . PHE A 1 171 ? 7.137 -7.563 2.320 1.00 85.88 171 PHE A CA 1
ATOM 1407 C C . PHE A 1 171 ? 8.530 -7.866 2.864 1.00 85.88 171 PHE A C 1
ATOM 1409 O O . PHE A 1 171 ? 8.697 -7.928 4.080 1.00 85.88 171 PHE A O 1
ATOM 1416 N N . GLU A 1 172 ? 9.545 -7.979 2.008 1.00 80.94 172 GLU A N 1
ATOM 1417 C CA . GLU A 1 172 ? 10.922 -8.165 2.478 1.00 80.94 172 GLU A CA 1
ATOM 1418 C C . GLU A 1 172 ? 11.447 -6.951 3.262 1.00 80.94 172 GLU A C 1
ATOM 1420 O O . GLU A 1 172 ? 12.051 -7.125 4.321 1.00 80.94 172 GLU A O 1
ATOM 1425 N N . CYS A 1 173 ? 11.174 -5.726 2.802 1.00 77.56 173 CYS A N 1
ATOM 1426 C CA . CYS A 1 173 ? 11.588 -4.499 3.491 1.00 77.56 173 CYS A CA 1
ATOM 1427 C C . CYS A 1 173 ? 10.962 -4.379 4.890 1.00 77.56 173 CYS A C 1
ATOM 1429 O O . CYS A 1 173 ? 11.630 -3.970 5.843 1.00 77.56 173 CYS A O 1
ATOM 1431 N N . PHE A 1 174 ? 9.679 -4.727 5.026 1.00 74.31 174 PHE A N 1
ATOM 1432 C CA . PHE A 1 174 ? 8.910 -4.456 6.238 1.00 74.31 174 PHE A CA 1
ATOM 1433 C C . PHE A 1 174 ? 8.882 -5.609 7.252 1.00 74.31 174 PHE A C 1
ATOM 1435 O O . PHE A 1 174 ? 8.459 -5.405 8.390 1.00 74.31 174 PHE A O 1
ATOM 1442 N N . LYS A 1 175 ? 9.435 -6.784 6.916 1.00 72.19 175 LYS A N 1
ATOM 1443 C CA . LYS A 1 175 ? 9.637 -7.901 7.865 1.00 72.19 175 LYS A CA 1
ATOM 1444 C C . LYS A 1 175 ? 10.432 -7.527 9.123 1.00 72.19 175 LYS A C 1
ATOM 1446 O O . LYS A 1 175 ? 10.344 -8.231 10.127 1.00 72.19 175 LYS A O 1
ATOM 1451 N N . HIS A 1 176 ? 11.236 -6.465 9.072 1.00 65.25 176 HIS A N 1
ATOM 1452 C CA . HIS A 1 176 ? 12.163 -6.084 10.143 1.00 65.25 176 HIS A CA 1
ATOM 1453 C C . HIS A 1 176 ? 11.900 -4.697 10.739 1.00 65.25 176 HIS A C 1
ATOM 1455 O O . HIS A 1 176 ? 12.763 -4.170 11.443 1.00 65.25 176 HIS A O 1
ATOM 1461 N N . VAL A 1 177 ? 10.739 -4.097 10.477 1.00 66.69 177 VAL A N 1
ATOM 1462 C CA . VAL A 1 177 ? 10.377 -2.787 11.039 1.00 66.69 177 VAL A CA 1
ATOM 1463 C C . VAL A 1 177 ? 10.191 -2.920 12.547 1.00 66.69 177 VAL A C 1
ATOM 1465 O O . VAL A 1 177 ? 9.231 -3.521 13.018 1.00 66.69 177 VAL A O 1
ATOM 1468 N N . LYS A 1 178 ? 11.156 -2.390 13.305 1.00 64.31 178 LYS A N 1
ATOM 1469 C CA . LYS A 1 178 ? 11.208 -2.497 14.772 1.00 64.31 178 LYS A CA 1
ATOM 1470 C C . LYS A 1 178 ? 10.460 -1.382 15.493 1.00 64.31 178 LYS A C 1
ATOM 1472 O O . LYS A 1 178 ? 10.249 -1.494 16.694 1.00 64.31 178 LYS A O 1
ATOM 1477 N N . ASP A 1 179 ? 10.120 -0.301 14.797 1.00 72.69 179 ASP A N 1
ATOM 1478 C CA . ASP A 1 179 ? 9.455 0.860 15.386 1.00 72.69 179 ASP A CA 1
ATOM 1479 C C . ASP A 1 179 ? 7.927 0.744 15.370 1.00 72.69 179 ASP A C 1
ATOM 1481 O O . ASP A 1 179 ? 7.271 1.553 16.013 1.00 72.69 179 ASP A O 1
ATOM 1485 N N . SER A 1 180 ? 7.346 -0.249 14.687 1.00 75.00 180 SER A N 1
ATOM 1486 C CA . SER A 1 180 ? 5.892 -0.422 14.656 1.00 75.00 180 SER A CA 1
ATOM 1487 C C . SER A 1 180 ? 5.338 -0.801 16.029 1.00 75.00 180 SER A C 1
ATOM 1489 O O . SER A 1 180 ? 5.802 -1.752 16.659 1.00 75.00 180 SER A O 1
ATOM 1491 N N . ILE A 1 181 ? 4.292 -0.096 16.468 1.00 76.31 181 ILE A N 1
ATOM 1492 C CA . ILE A 1 181 ? 3.549 -0.448 17.689 1.00 76.31 181 ILE A CA 1
ATOM 1493 C C . ILE A 1 181 ? 2.732 -1.734 17.507 1.00 76.31 181 ILE A C 1
ATOM 1495 O O . ILE A 1 181 ? 2.303 -2.352 18.484 1.00 76.31 181 ILE A O 1
ATOM 1499 N N . PHE A 1 182 ? 2.499 -2.145 16.256 1.00 77.00 182 PHE A N 1
ATOM 1500 C CA . PHE A 1 182 ? 1.865 -3.414 15.950 1.00 77.00 182 PHE A CA 1
ATOM 1501 C C . PHE A 1 182 ? 2.879 -4.548 16.137 1.00 77.00 182 PHE A C 1
ATOM 1503 O O . PHE A 1 182 ? 3.684 -4.838 15.253 1.00 77.00 182 PHE A O 1
ATOM 1510 N N . CYS A 1 183 ? 2.829 -5.203 17.297 1.00 65.00 183 CYS A N 1
ATOM 1511 C CA . CYS A 1 183 ? 3.596 -6.414 17.555 1.00 65.00 183 CYS A CA 1
ATOM 1512 C C . CYS A 1 183 ? 2.688 -7.645 17.403 1.00 65.00 183 CYS A C 1
ATOM 1514 O O . CYS A 1 183 ? 1.713 -7.770 18.157 1.00 65.00 183 CYS A O 1
ATOM 1516 N N . PRO A 1 184 ? 2.993 -8.579 16.484 1.00 59.69 184 PRO A N 1
ATOM 1517 C CA . PRO A 1 184 ? 2.316 -9.865 16.396 1.00 59.69 184 PRO A CA 1
ATOM 1518 C C . PRO A 1 184 ? 2.813 -10.781 17.525 1.00 59.69 184 PRO A C 1
ATOM 1520 O O . PRO A 1 184 ? 3.373 -11.840 17.267 1.00 59.69 184 PRO A O 1
ATOM 1523 N N . ASP A 1 185 ? 2.697 -10.361 18.785 1.00 56.47 185 ASP A N 1
ATOM 1524 C CA . ASP A 1 185 ? 3.129 -11.183 19.914 1.00 56.47 185 ASP A CA 1
ATOM 1525 C C . ASP A 1 185 ? 2.109 -12.319 20.140 1.00 56.47 185 ASP A C 1
ATOM 1527 O O . ASP A 1 185 ? 0.927 -12.038 20.389 1.00 56.47 185 ASP A O 1
ATOM 1531 N N . PRO A 1 186 ? 2.519 -13.597 20.034 1.00 54.50 186 PRO A N 1
ATOM 1532 C CA . PRO A 1 186 ? 1.631 -14.742 20.217 1.00 54.50 186 PRO A CA 1
ATOM 1533 C C . PRO A 1 186 ? 1.266 -15.018 21.683 1.00 54.50 186 PRO A C 1
ATOM 1535 O O . PRO A 1 186 ? 0.355 -15.806 21.926 1.00 54.50 186 PRO A O 1
ATOM 1538 N N . ALA A 1 187 ? 1.957 -14.425 22.664 1.00 55.44 187 ALA A N 1
ATOM 1539 C CA . ALA A 1 187 ? 1.817 -14.834 24.066 1.00 55.44 187 ALA A CA 1
ATOM 1540 C C . ALA A 1 187 ? 0.727 -14.085 24.859 1.00 55.44 187 ALA A C 1
ATOM 1542 O O . ALA A 1 187 ? 0.343 -14.538 25.936 1.00 55.44 187 ALA A O 1
ATOM 1543 N N . THR A 1 188 ? 0.235 -12.945 24.361 1.00 55.62 188 THR A N 1
ATO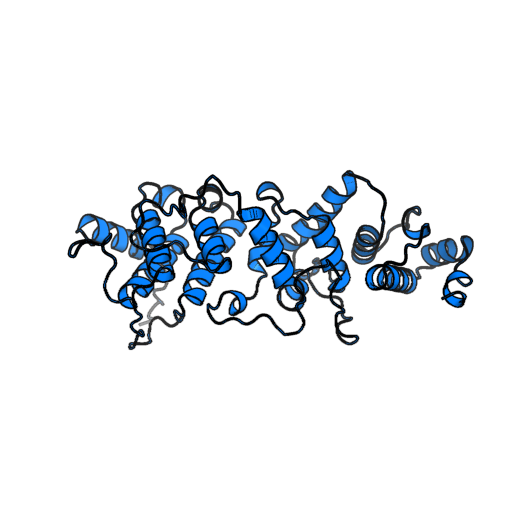M 1544 C CA . THR A 1 188 ? -0.653 -12.039 25.123 1.00 55.62 188 THR A CA 1
ATOM 1545 C C . THR A 1 188 ? -1.956 -11.669 24.412 1.00 55.62 188 THR A C 1
ATOM 1547 O O . THR A 1 188 ? -2.777 -10.953 24.983 1.00 55.62 188 THR A O 1
ATOM 1550 N N . ASN A 1 189 ? -2.174 -12.145 23.184 1.00 59.22 189 ASN A N 1
ATOM 1551 C CA . ASN A 1 189 ? -3.354 -11.795 22.399 1.00 59.22 189 ASN A CA 1
ATOM 1552 C C . ASN A 1 189 ? -4.407 -12.908 22.424 1.00 59.22 189 ASN A C 1
ATOM 1554 O O . ASN A 1 189 ? -4.098 -14.074 22.207 1.00 59.22 189 ASN A O 1
ATOM 1558 N N . GLU A 1 190 ? -5.663 -12.516 22.652 1.00 69.06 190 GLU A N 1
ATOM 1559 C CA . GLU A 1 190 ? -6.848 -13.385 22.595 1.00 69.06 190 GLU A CA 1
ATOM 1560 C C . GLU A 1 190 ? -7.015 -14.056 21.221 1.00 69.06 190 GLU A C 1
ATOM 1562 O O . GLU A 1 190 ? -7.469 -15.194 21.127 1.00 69.06 190 GLU A O 1
ATOM 1567 N N . PHE A 1 191 ? -6.572 -13.370 20.163 1.00 69.56 191 PHE A N 1
ATOM 1568 C CA . PHE A 1 191 ? -6.552 -13.870 18.795 1.00 69.56 191 PHE A CA 1
ATOM 1569 C C . PHE A 1 191 ? -5.117 -14.034 18.284 1.00 69.56 191 PHE A C 1
ATOM 1571 O O . PHE A 1 191 ? -4.249 -13.217 18.614 1.00 69.56 191 PHE A O 1
ATOM 1578 N N . PRO A 1 192 ? -4.855 -15.042 17.430 1.00 77.31 192 PRO A N 1
ATOM 1579 C CA . PRO A 1 192 ? -3.578 -15.139 16.739 1.00 77.31 192 PRO A CA 1
ATOM 1580 C C . PRO A 1 192 ? -3.375 -13.917 15.838 1.00 77.31 192 PRO A C 1
ATOM 1582 O O . PRO A 1 192 ? -4.336 -13.318 15.355 1.00 77.31 192 PRO A O 1
ATOM 1585 N N . ALA A 1 193 ? -2.118 -13.566 15.570 1.00 80.19 193 ALA A N 1
ATOM 1586 C CA . ALA A 1 193 ? -1.812 -12.510 14.612 1.00 80.19 193 ALA A CA 1
ATOM 1587 C C . ALA A 1 193 ? -2.407 -12.833 13.222 1.00 80.19 193 ALA A C 1
ATOM 1589 O O . ALA A 1 193 ? -2.479 -14.017 12.851 1.00 80.19 193 ALA A O 1
ATOM 1590 N N . PRO A 1 194 ? -2.802 -11.810 12.438 1.00 85.69 194 PRO A N 1
ATOM 1591 C CA . PRO A 1 194 ? -3.198 -11.985 11.047 1.00 85.69 194 PRO A CA 1
ATOM 1592 C C . PRO A 1 194 ? -2.168 -12.810 10.282 1.00 85.69 194 PRO A C 1
ATOM 1594 O O . PRO A 1 194 ? -0.969 -12.573 10.394 1.00 85.69 194 PRO A O 1
ATOM 1597 N N . GLN A 1 195 ? -2.631 -13.795 9.516 1.00 84.88 195 GLN A N 1
ATOM 1598 C CA . GLN A 1 195 ? -1.745 -14.654 8.722 1.00 84.88 195 GLN A CA 1
ATOM 1599 C C . GLN A 1 195 ? -1.516 -14.099 7.312 1.00 84.88 195 GLN A C 1
ATOM 1601 O O . GLN A 1 195 ? -0.563 -14.492 6.641 1.00 84.88 195 GLN A O 1
ATOM 1606 N N . ASP A 1 196 ? -2.382 -13.192 6.853 1.00 89.19 196 ASP A N 1
ATOM 1607 C CA . ASP A 1 196 ? -2.244 -12.574 5.540 1.00 89.19 196 ASP A CA 1
ATOM 1608 C C . ASP A 1 196 ? -1.107 -11.534 5.555 1.00 89.19 196 ASP A C 1
ATOM 1610 O O . ASP A 1 196 ? -1.198 -10.540 6.288 1.00 89.19 196 ASP A O 1
ATOM 1614 N N . PRO A 1 197 ? -0.050 -11.707 4.736 1.00 87.69 197 PRO A N 1
ATOM 1615 C CA . PRO A 1 197 ? 1.068 -10.769 4.681 1.00 87.69 197 PRO A CA 1
ATOM 1616 C C . PRO A 1 197 ? 0.648 -9.358 4.250 1.00 87.69 197 PRO A C 1
ATOM 1618 O O . PRO A 1 197 ? 1.288 -8.388 4.656 1.00 87.69 197 PRO A O 1
ATOM 1621 N N . ARG A 1 198 ? -0.436 -9.213 3.476 1.00 91.75 198 ARG A N 1
ATOM 1622 C CA . ARG A 1 198 ? -0.952 -7.904 3.049 1.00 91.75 198 ARG A CA 1
ATOM 1623 C C . ARG A 1 198 ? -1.498 -7.127 4.230 1.00 91.75 198 ARG A C 1
ATOM 1625 O O . ARG A 1 198 ? -1.121 -5.975 4.419 1.00 91.75 198 ARG A O 1
ATOM 1632 N N . LEU A 1 199 ? -2.338 -7.766 5.046 1.00 92.50 199 LEU A N 1
ATOM 1633 C CA . LEU A 1 199 ? -2.874 -7.123 6.240 1.00 92.50 199 LEU A CA 1
ATOM 1634 C C . LEU A 1 199 ? -1.759 -6.824 7.242 1.00 92.50 199 LEU A C 1
ATOM 1636 O O . LEU A 1 199 ? -1.722 -5.726 7.786 1.00 92.50 199 LEU A O 1
ATOM 1640 N N . LEU A 1 200 ? -0.816 -7.751 7.434 1.00 90.00 200 LEU A N 1
ATOM 1641 C CA . LEU A 1 200 ? 0.351 -7.507 8.284 1.00 90.00 200 LEU A CA 1
ATOM 1642 C C . LEU A 1 200 ? 1.135 -6.272 7.832 1.00 90.00 200 LEU A C 1
ATOM 1644 O O . LEU A 1 200 ? 1.398 -5.402 8.654 1.00 90.00 200 LEU A O 1
ATOM 1648 N N . LEU A 1 201 ? 1.439 -6.147 6.536 1.00 90.62 201 LEU A N 1
ATOM 1649 C CA . LEU A 1 201 ? 2.123 -4.973 5.992 1.00 90.62 201 LEU A CA 1
ATOM 1650 C C . LEU A 1 201 ? 1.341 -3.682 6.270 1.00 90.62 201 LEU A C 1
ATOM 1652 O O . LEU A 1 201 ? 1.923 -2.716 6.756 1.00 90.62 201 LEU A O 1
ATOM 1656 N N . LEU A 1 202 ? 0.031 -3.663 6.002 1.00 93.50 202 LEU A N 1
ATOM 1657 C CA . LEU A 1 202 ? -0.813 -2.487 6.239 1.00 93.50 202 LEU A CA 1
ATOM 1658 C C . LEU A 1 202 ? -0.832 -2.074 7.716 1.00 93.50 202 LEU A C 1
ATOM 1660 O O . LEU A 1 202 ? -0.687 -0.891 8.022 1.00 93.50 202 LEU A O 1
ATOM 1664 N N . LEU A 1 203 ? -0.962 -3.039 8.629 1.00 92.12 203 LEU A N 1
ATOM 1665 C CA . LEU A 1 203 ? -0.938 -2.792 10.072 1.00 92.12 203 LEU A CA 1
ATOM 1666 C C . LEU A 1 203 ? 0.441 -2.317 10.542 1.00 92.12 203 LEU A C 1
ATOM 1668 O O . LEU A 1 203 ? 0.529 -1.389 11.345 1.00 92.12 203 LEU A O 1
ATOM 1672 N N . THR A 1 204 ? 1.520 -2.897 10.011 1.00 89.38 204 THR A N 1
ATOM 1673 C CA . THR A 1 204 ? 2.890 -2.463 10.303 1.00 89.38 204 THR A CA 1
ATOM 1674 C C . THR A 1 204 ? 3.124 -1.022 9.853 1.00 89.38 204 THR A C 1
ATOM 1676 O O . THR A 1 204 ? 3.673 -0.239 10.633 1.00 89.38 204 THR A O 1
ATOM 1679 N N . LEU A 1 205 ? 2.679 -0.660 8.642 1.00 88.75 205 LEU A N 1
ATOM 1680 C CA . LEU A 1 205 ? 2.790 0.697 8.098 1.00 88.75 205 LEU A CA 1
ATOM 1681 C C . LEU A 1 205 ? 1.964 1.698 8.913 1.00 88.75 205 LEU A C 1
ATOM 1683 O O . LEU A 1 205 ? 2.488 2.731 9.328 1.00 88.75 205 LEU A O 1
ATOM 1687 N N . ALA A 1 206 ? 0.698 1.375 9.190 1.00 89.75 206 ALA A N 1
ATOM 1688 C CA . ALA A 1 206 ? -0.182 2.221 9.992 1.00 89.75 206 ALA A CA 1
ATOM 1689 C C . ALA A 1 206 ? 0.335 2.396 11.428 1.00 89.75 206 ALA A C 1
ATOM 1691 O O . ALA A 1 206 ? 0.174 3.465 12.012 1.00 89.75 206 ALA A O 1
ATOM 1692 N N . GLY A 1 207 ? 0.974 1.367 11.990 1.00 87.88 207 GLY A N 1
ATOM 1693 C CA . GLY A 1 207 ? 1.536 1.376 13.338 1.00 87.88 207 GLY A CA 1
ATOM 1694 C C . GLY A 1 207 ? 2.952 1.943 13.461 1.00 87.88 207 GLY A C 1
ATOM 1695 O O . GLY A 1 207 ? 3.462 1.977 14.575 1.00 87.88 207 GLY A O 1
ATOM 1696 N N . SER A 1 208 ? 3.616 2.348 12.372 1.00 84.62 208 SER A N 1
ATOM 1697 C CA . SER A 1 208 ? 4.982 2.894 12.427 1.00 84.62 208 SER A CA 1
ATOM 1698 C C . SER A 1 208 ? 4.964 4.383 12.803 1.00 84.62 208 SER A C 1
ATOM 1700 O O . SER A 1 208 ? 4.481 5.204 12.016 1.00 84.62 208 SER A O 1
ATOM 1702 N N . PRO A 1 209 ? 5.559 4.778 13.946 1.00 78.38 209 PRO A N 1
ATOM 1703 C CA . PRO A 1 209 ? 5.703 6.176 14.326 1.00 78.38 209 PRO A CA 1
ATOM 1704 C C . PRO A 1 209 ? 6.534 6.972 13.324 1.00 78.38 209 PRO A C 1
ATOM 1706 O O . PRO A 1 209 ? 6.315 8.169 13.187 1.00 78.38 209 PRO A O 1
ATOM 1709 N N . SER A 1 210 ? 7.482 6.344 12.620 1.00 75.50 210 SER A N 1
ATOM 1710 C CA . SER A 1 210 ? 8.275 7.026 11.589 1.00 75.50 210 SER A CA 1
ATOM 1711 C C . SER A 1 210 ? 7.397 7.463 10.421 1.00 75.50 210 SER A C 1
ATOM 1713 O O . SER A 1 210 ? 7.504 8.596 9.961 1.00 75.50 210 SER A O 1
ATOM 1715 N N . ILE A 1 211 ? 6.473 6.599 9.994 1.00 75.06 211 ILE A N 1
ATOM 1716 C CA . ILE A 1 211 ? 5.508 6.923 8.939 1.00 75.06 211 ILE A CA 1
ATOM 1717 C C . ILE A 1 211 ? 4.503 7.960 9.436 1.00 75.06 211 ILE A C 1
ATOM 1719 O O . ILE A 1 211 ? 4.242 8.917 8.715 1.00 75.06 211 ILE A O 1
ATOM 1723 N N . GLN A 1 212 ? 4.005 7.825 10.669 1.00 72.62 212 GLN A N 1
ATOM 1724 C CA . GLN A 1 212 ? 3.087 8.796 11.276 1.00 72.62 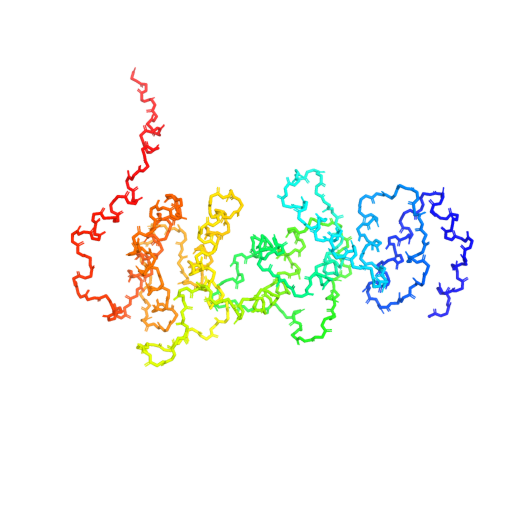212 GLN A CA 1
ATOM 1725 C C . GLN A 1 212 ? 3.731 10.185 11.415 1.00 72.62 212 GLN A C 1
ATOM 1727 O O . GLN A 1 212 ? 3.156 11.174 10.981 1.00 72.62 212 GLN A O 1
ATOM 1732 N N . LYS A 1 213 ? 4.959 10.281 11.937 1.00 68.62 213 LYS A N 1
ATOM 1733 C CA . LYS A 1 213 ? 5.658 11.563 12.155 1.00 68.62 213 LYS A CA 1
ATOM 1734 C C . LYS A 1 213 ? 6.066 12.263 10.859 1.00 68.62 213 LYS A C 1
ATOM 1736 O O . LYS A 1 213 ? 6.207 13.482 10.847 1.00 68.62 213 LYS A O 1
ATOM 1741 N N . MET A 1 214 ? 6.249 11.516 9.771 1.00 60.38 214 MET A N 1
ATOM 1742 C CA . MET A 1 214 ? 6.580 12.081 8.461 1.00 60.38 214 MET A CA 1
ATOM 1743 C C . MET A 1 214 ? 5.365 12.684 7.729 1.00 60.38 214 MET A C 1
ATOM 1745 O O . MET A 1 214 ? 5.556 13.339 6.710 1.00 60.38 214 MET A O 1
ATOM 1749 N N . VAL A 1 215 ? 4.135 12.556 8.256 1.00 57.53 215 VAL A N 1
ATOM 1750 C CA . VAL A 1 215 ? 2.871 13.070 7.664 1.00 57.53 215 VAL A CA 1
ATOM 1751 C C . VAL A 1 215 ? 2.822 14.606 7.521 1.00 57.53 215 VAL A C 1
ATOM 1753 O O . VAL A 1 215 ? 1.905 15.151 6.908 1.00 57.53 215 VAL A O 1
ATOM 1756 N N . ILE A 1 216 ? 3.830 15.323 8.025 1.00 51.78 216 ILE A N 1
ATOM 1757 C CA . ILE A 1 216 ? 4.010 16.765 7.794 1.00 51.78 216 ILE A CA 1
ATOM 1758 C C . ILE A 1 216 ? 4.395 17.049 6.325 1.00 51.78 216 ILE A C 1
ATOM 1760 O O . ILE A 1 216 ? 4.088 18.123 5.807 1.00 51.78 216 ILE A O 1
ATOM 1764 N N . GLU A 1 217 ? 4.999 16.087 5.617 1.00 61.78 217 GLU A N 1
ATOM 1765 C CA . GLU A 1 217 ? 5.255 16.193 4.176 1.00 61.78 217 GLU A CA 1
ATOM 1766 C C . GLU A 1 217 ? 4.023 15.763 3.345 1.00 61.78 217 GLU A C 1
ATOM 1768 O O . GLU A 1 217 ? 3.448 14.699 3.602 1.00 61.78 217 GLU A O 1
ATOM 1773 N N . PRO A 1 218 ? 3.616 16.524 2.303 1.00 65.12 218 PRO A N 1
ATOM 1774 C CA . PRO A 1 218 ? 2.411 16.232 1.513 1.00 65.12 218 PRO A CA 1
ATOM 1775 C C . PRO A 1 218 ? 2.353 14.819 0.910 1.00 65.12 218 PRO A C 1
ATOM 1777 O O . PRO A 1 218 ? 1.289 14.208 0.863 1.00 65.12 218 PRO A O 1
ATOM 1780 N N . SER A 1 219 ? 3.491 14.275 0.475 1.00 65.38 219 SER A N 1
ATOM 1781 C CA . SER A 1 219 ? 3.598 12.924 -0.095 1.00 65.38 219 SER A CA 1
ATOM 1782 C C . SER A 1 219 ? 3.385 11.818 0.947 1.00 65.38 219 SER A C 1
ATOM 1784 O O . SER A 1 219 ? 2.849 10.756 0.633 1.00 65.38 219 SER A O 1
ATOM 1786 N N . MET A 1 220 ? 3.757 12.074 2.201 1.00 72.12 220 MET A N 1
ATOM 1787 C CA . MET A 1 220 ? 3.599 11.136 3.313 1.00 72.12 220 MET A CA 1
ATOM 1788 C C . MET A 1 220 ? 2.190 11.193 3.915 1.00 72.12 220 MET A C 1
ATOM 1790 O O . MET A 1 220 ? 1.689 10.168 4.384 1.00 72.12 220 MET A O 1
ATOM 1794 N N . LYS A 1 221 ? 1.503 12.344 3.818 1.00 76.31 221 LYS A N 1
ATOM 1795 C CA . LYS A 1 221 ? 0.051 12.432 4.066 1.00 76.31 221 LYS A CA 1
ATOM 1796 C C . LYS A 1 221 ? -0.710 11.454 3.172 1.00 76.31 221 LYS A C 1
ATOM 1798 O O . LYS A 1 221 ? -1.530 10.687 3.680 1.00 76.31 221 LYS A O 1
ATOM 1803 N N . GLU A 1 222 ? -0.405 11.470 1.876 1.00 82.56 222 GLU A N 1
ATOM 1804 C CA . GLU A 1 222 ? -1.047 10.598 0.891 1.00 82.56 222 GLU A CA 1
ATOM 1805 C C . GLU A 1 222 ? -0.768 9.120 1.184 1.00 82.56 222 GLU A C 1
ATOM 1807 O O . GLU A 1 222 ? -1.680 8.297 1.141 1.00 82.56 222 GLU A O 1
ATOM 1812 N N . LEU A 1 223 ? 0.468 8.785 1.576 1.00 85.94 223 LEU A N 1
ATOM 1813 C CA . LEU A 1 223 ? 0.838 7.421 1.957 1.00 85.94 223 LEU A CA 1
ATOM 1814 C C . LEU A 1 223 ? -0.026 6.893 3.104 1.00 85.94 223 LEU A C 1
ATOM 1816 O O . LEU A 1 223 ? -0.591 5.805 2.992 1.00 85.94 223 LEU A O 1
ATOM 1820 N N . PHE A 1 224 ? -0.147 7.652 4.194 1.00 86.62 224 PHE A N 1
ATOM 1821 C CA . PHE A 1 224 ? -0.923 7.203 5.347 1.00 86.62 224 PHE A CA 1
ATOM 1822 C C . PHE A 1 224 ? -2.418 7.072 5.018 1.00 86.62 224 PHE A C 1
ATOM 1824 O O . PHE A 1 224 ? -3.047 6.075 5.377 1.00 86.62 224 PHE A O 1
ATOM 1831 N N . SER A 1 225 ? -2.974 8.045 4.290 1.00 86.50 225 SER A N 1
ATOM 1832 C CA . SER A 1 225 ? -4.358 7.991 3.802 1.00 86.50 225 SER A CA 1
ATOM 1833 C C . SER A 1 225 ? -4.601 6.734 2.956 1.00 86.50 225 SER A C 1
ATOM 1835 O O . SER A 1 225 ? -5.546 5.978 3.199 1.00 86.50 225 SER A O 1
ATOM 1837 N N . GLN A 1 226 ? -3.685 6.433 2.031 1.00 90.06 226 GLN A N 1
ATOM 1838 C CA . GLN A 1 226 ? -3.762 5.241 1.194 1.00 90.06 226 GLN A CA 1
ATOM 1839 C C . GLN A 1 226 ? -3.668 3.948 2.018 1.00 90.06 226 GLN A C 1
ATOM 1841 O O . GLN A 1 226 ? -4.380 2.991 1.717 1.00 90.06 226 GLN A O 1
ATOM 1846 N N . VAL A 1 227 ? -2.852 3.902 3.078 1.00 92.31 227 VAL A N 1
ATOM 1847 C CA . VAL A 1 227 ? -2.799 2.749 3.997 1.00 92.31 227 VAL A CA 1
ATOM 1848 C C . VAL A 1 227 ? -4.155 2.525 4.673 1.00 92.31 227 VAL A C 1
ATOM 1850 O O . VAL A 1 227 ? -4.653 1.399 4.643 1.00 92.31 227 VAL A O 1
ATOM 1853 N N . LEU A 1 228 ? -4.793 3.569 5.216 1.00 91.75 228 LEU A N 1
ATOM 1854 C CA . LEU A 1 228 ? -6.134 3.448 5.811 1.00 91.75 228 LEU A CA 1
ATOM 1855 C C . LEU A 1 228 ? -7.172 2.970 4.789 1.00 91.75 228 LEU A C 1
ATOM 1857 O O . LEU A 1 228 ? -7.973 2.081 5.082 1.00 91.75 228 LEU A O 1
ATOM 1861 N N . ARG A 1 229 ? -7.132 3.515 3.570 1.00 91.62 229 ARG A N 1
ATOM 1862 C CA . ARG A 1 229 ? -8.027 3.118 2.476 1.00 91.62 229 ARG A CA 1
ATOM 1863 C C . ARG A 1 229 ? -7.840 1.653 2.074 1.00 91.62 229 ARG A C 1
ATOM 1865 O O . ARG A 1 229 ? -8.818 0.939 1.847 1.00 91.62 229 ARG A O 1
ATOM 1872 N N . ASN A 1 230 ? -6.597 1.184 2.037 1.00 94.00 230 ASN A N 1
ATOM 1873 C CA . ASN A 1 230 ? -6.279 -0.213 1.758 1.00 94.00 230 ASN A CA 1
ATOM 1874 C C . ASN A 1 230 ? -6.757 -1.138 2.892 1.00 94.00 230 ASN A C 1
ATOM 1876 O O . ASN A 1 230 ? -7.254 -2.222 2.601 1.00 94.00 230 ASN A O 1
ATOM 1880 N N . ILE A 1 231 ? -6.678 -0.712 4.163 1.00 94.50 231 ILE A N 1
ATOM 1881 C CA . ILE A 1 231 ? -7.261 -1.460 5.297 1.00 94.50 231 ILE A CA 1
ATOM 1882 C C . ILE A 1 231 ? -8.784 -1.542 5.154 1.00 94.50 231 ILE A C 1
ATOM 1884 O O . ILE A 1 231 ? -9.346 -2.625 5.299 1.00 94.50 231 ILE A O 1
ATOM 1888 N N . SER A 1 232 ? -9.442 -0.427 4.824 1.00 92.06 232 SER A N 1
ATOM 1889 C CA . SER A 1 232 ? -10.888 -0.388 4.561 1.00 92.06 232 SER A CA 1
ATOM 1890 C C . SER A 1 232 ? -11.292 -1.388 3.470 1.00 92.06 232 SER A C 1
ATOM 1892 O O . SER A 1 232 ? -12.168 -2.231 3.671 1.00 92.06 232 SER A O 1
ATOM 1894 N N . THR A 1 233 ? -10.554 -1.374 2.355 1.00 92.00 233 THR A N 1
ATOM 1895 C CA . THR A 1 233 ? -10.745 -2.300 1.227 1.00 92.00 233 THR A CA 1
ATOM 1896 C C . THR A 1 233 ? -10.542 -3.753 1.646 1.00 92.00 233 THR A C 1
ATOM 1898 O O . THR A 1 233 ? -11.351 -4.616 1.308 1.00 92.00 233 THR A O 1
ATOM 1901 N N . TYR A 1 234 ? -9.490 -4.037 2.418 1.00 93.50 234 TYR A N 1
ATOM 1902 C CA . TYR A 1 234 ? -9.228 -5.380 2.929 1.00 93.50 234 TYR A CA 1
ATOM 1903 C C . TYR A 1 234 ? -10.370 -5.872 3.832 1.00 93.50 234 TYR A C 1
ATOM 1905 O O . TYR A 1 234 ? -10.760 -7.035 3.758 1.00 93.50 234 TYR A O 1
ATOM 1913 N N . MET A 1 235 ? -10.942 -4.990 4.656 1.00 91.56 235 MET A N 1
ATOM 1914 C CA . MET A 1 235 ? -12.072 -5.300 5.542 1.00 91.56 235 MET A CA 1
ATOM 1915 C C . MET A 1 235 ? -13.415 -5.436 4.803 1.00 91.56 235 MET A C 1
ATOM 1917 O O . MET A 1 235 ? -14.428 -5.735 5.439 1.00 91.56 235 MET A O 1
ATOM 1921 N N . GLY A 1 236 ? -13.438 -5.235 3.480 1.00 87.50 236 GLY A N 1
ATOM 1922 C CA . GLY A 1 236 ? -14.655 -5.293 2.671 1.00 87.50 236 GLY A CA 1
ATOM 1923 C C . GLY A 1 236 ? -15.624 -4.149 2.966 1.00 87.50 236 GLY A C 1
ATOM 1924 O O . GLY A 1 236 ? -16.831 -4.309 2.790 1.00 87.50 236 GLY A O 1
ATOM 1925 N N . LEU A 1 237 ? -15.117 -3.015 3.456 1.00 83.75 237 LEU A N 1
ATOM 1926 C CA . LEU A 1 237 ? -15.929 -1.841 3.748 1.00 83.75 237 LEU A CA 1
ATOM 1927 C C . LEU A 1 237 ? -16.105 -1.003 2.477 1.00 83.75 237 LEU A C 1
ATOM 1929 O O . LEU A 1 237 ? -15.142 -0.696 1.775 1.00 83.75 237 LEU A O 1
ATOM 1933 N N . SER A 1 238 ? -17.353 -0.643 2.173 1.00 65.50 238 SER A N 1
ATOM 1934 C CA . SER A 1 238 ? -17.682 0.248 1.057 1.00 65.50 238 SER A CA 1
ATOM 1935 C C . SER A 1 238 ? -17.347 1.698 1.415 1.00 65.50 238 SER A C 1
ATOM 1937 O O . SER A 1 238 ? -17.599 2.141 2.534 1.00 65.50 238 SER A O 1
ATOM 1939 N N . GLU A 1 239 ? -16.837 2.469 0.449 1.00 58.12 239 GLU A N 1
ATOM 1940 C CA . GLU A 1 239 ? -16.671 3.928 0.588 1.00 58.12 239 GLU A CA 1
ATOM 1941 C C . GLU A 1 239 ? -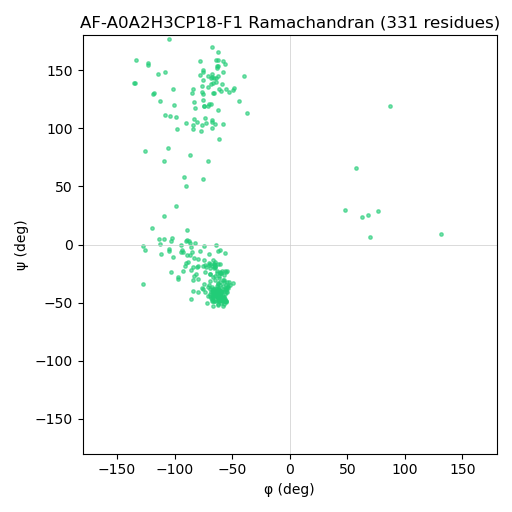18.028 4.655 0.719 1.00 58.12 239 GLU A C 1
ATOM 1943 O O . GLU A 1 239 ? -18.083 5.811 1.141 1.00 58.12 239 GLU A O 1
ATOM 1948 N N . SER A 1 240 ? -19.137 3.980 0.390 1.00 53.19 240 SER A N 1
ATOM 1949 C CA . SER A 1 240 ? -20.491 4.505 0.566 1.00 53.19 240 SER A CA 1
ATOM 1950 C C . SER A 1 240 ? -20.918 4.434 2.034 1.00 53.19 240 SER A C 1
ATOM 1952 O O . SER A 1 240 ? -21.341 3.393 2.532 1.00 53.19 240 SER A O 1
ATOM 1954 N N . LEU A 1 241 ? -20.870 5.583 2.710 1.00 50.28 241 LEU A N 1
ATOM 1955 C CA . LEU A 1 241 ? -21.370 5.814 4.074 1.00 50.28 241 LEU A CA 1
ATOM 1956 C C . LEU A 1 241 ? -22.887 5.572 4.256 1.00 50.28 241 LEU A C 1
ATOM 1958 O O . LEU A 1 241 ? -23.386 5.702 5.370 1.00 50.28 241 LEU A O 1
ATOM 1962 N N . LEU A 1 242 ? -23.627 5.283 3.180 1.00 46.34 242 LEU A N 1
ATOM 1963 C CA . LEU A 1 242 ? -25.094 5.292 3.148 1.00 46.34 242 LEU A CA 1
ATOM 1964 C C . LEU A 1 242 ? -25.737 3.917 2.943 1.00 46.34 242 LEU A C 1
ATOM 1966 O O . LEU A 1 242 ? -26.959 3.849 2.808 1.00 46.34 242 LEU A O 1
ATOM 1970 N N . ASP A 1 243 ? -24.962 2.831 2.916 1.00 49.19 243 ASP A N 1
ATOM 1971 C CA . ASP A 1 243 ? -25.563 1.498 2.872 1.00 49.19 243 ASP A CA 1
ATOM 1972 C C . ASP A 1 243 ? -25.994 1.085 4.286 1.00 49.19 243 ASP A C 1
ATOM 1974 O O . ASP A 1 243 ? -25.174 0.798 5.156 1.00 49.19 243 ASP A O 1
ATOM 1978 N N . TYR A 1 244 ? -27.305 1.127 4.534 1.00 47.56 244 TYR A N 1
ATOM 1979 C CA . TYR A 1 244 ? -27.923 0.889 5.846 1.00 47.56 244 TYR A CA 1
ATOM 1980 C C . TYR A 1 244 ? -27.843 -0.572 6.317 1.00 47.56 244 TYR A C 1
ATOM 1982 O O . TYR A 1 244 ? -28.174 -0.865 7.465 1.00 47.56 244 TYR A O 1
ATOM 1990 N N . GLU A 1 245 ? -27.392 -1.484 5.459 1.00 55.47 245 GLU A N 1
ATOM 1991 C CA . GLU A 1 245 ? -27.127 -2.879 5.799 1.00 55.47 245 GLU A CA 1
ATOM 1992 C C . GLU A 1 245 ? -25.622 -3.124 5.804 1.00 55.47 245 GLU A C 1
ATOM 1994 O O . GLU A 1 245 ? -25.081 -3.786 4.922 1.00 55.47 245 GLU A O 1
ATOM 1999 N N . THR A 1 246 ? -24.914 -2.593 6.804 1.00 58.94 246 THR A N 1
ATOM 2000 C CA . THR A 1 246 ? -23.532 -3.016 7.029 1.00 58.94 246 THR A CA 1
ATOM 2001 C C . THR A 1 246 ? -23.560 -4.510 7.362 1.00 58.94 246 THR A C 1
ATOM 2003 O O . THR A 1 246 ? -24.153 -4.882 8.382 1.00 58.94 246 THR A O 1
ATOM 2006 N N . PRO A 1 247 ? -22.964 -5.391 6.537 1.00 65.56 247 PRO A N 1
ATOM 2007 C CA . PRO A 1 247 ? -22.970 -6.808 6.840 1.00 65.56 247 PRO A CA 1
ATOM 2008 C C . PRO A 1 247 ? -22.282 -7.020 8.188 1.00 65.56 247 PRO A C 1
ATOM 2010 O O . PRO A 1 247 ? -21.221 -6.451 8.450 1.00 65.56 247 PRO A O 1
ATOM 2013 N N . SER A 1 248 ? -22.911 -7.803 9.064 1.00 77.44 248 SER A N 1
ATOM 2014 C CA . SER A 1 248 ? -22.292 -8.196 10.324 1.00 77.44 248 SER A CA 1
ATOM 2015 C C . SER A 1 248 ? -21.397 -9.398 10.071 1.00 77.44 248 SER A C 1
ATOM 2017 O O . SER A 1 248 ? -21.846 -10.430 9.569 1.00 77.44 248 SER A O 1
ATOM 2019 N N . PHE A 1 249 ? -20.128 -9.247 10.407 1.00 84.25 249 PHE A N 1
ATOM 2020 C CA . PHE A 1 249 ? -19.113 -10.274 10.292 1.00 84.25 249 PHE A CA 1
ATOM 2021 C C . PHE A 1 249 ? -18.724 -10.769 11.677 1.00 84.25 249 PHE A C 1
ATOM 2023 O O . PHE A 1 249 ? -18.716 -10.006 12.646 1.00 84.25 249 PHE A O 1
ATOM 2030 N N . GLU A 1 250 ? -18.358 -12.043 11.750 1.00 89.38 250 GLU A N 1
ATOM 2031 C CA . GLU A 1 250 ? -17.809 -12.617 12.969 1.00 89.38 250 GLU A CA 1
ATOM 2032 C C . GLU A 1 250 ? -16.475 -11.944 13.326 1.00 89.38 250 GLU A C 1
ATOM 2034 O O . GLU A 1 250 ? -15.678 -11.596 12.447 1.00 89.38 250 GLU A O 1
ATOM 2039 N N . LEU A 1 251 ? -16.229 -11.747 14.622 1.00 88.69 251 LEU A N 1
ATOM 2040 C CA . LEU A 1 251 ? -14.934 -11.298 15.117 1.00 88.69 251 LEU A CA 1
ATOM 2041 C C . LEU A 1 251 ? -13.871 -12.369 14.839 1.00 88.69 251 LEU A C 1
ATOM 2043 O O . LEU A 1 251 ? -13.775 -13.370 15.546 1.00 88.69 251 LEU A O 1
ATOM 2047 N N . ASP A 1 252 ? -13.049 -12.126 13.822 1.00 89.69 252 ASP A N 1
ATOM 2048 C CA . ASP A 1 252 ? -11.886 -12.939 13.483 1.00 89.69 252 ASP A CA 1
ATOM 2049 C C . ASP A 1 252 ? -10.568 -12.258 13.897 1.00 89.69 252 ASP A C 1
ATOM 2051 O O . ASP A 1 252 ? -10.531 -11.122 14.383 1.00 89.69 252 ASP A O 1
ATOM 2055 N N . SER A 1 253 ? -9.448 -12.956 13.689 1.00 88.31 253 SER A N 1
ATOM 2056 C CA . SER A 1 253 ? -8.114 -12.428 13.994 1.00 88.31 253 SER A CA 1
ATOM 2057 C C . SER A 1 253 ? -7.767 -11.156 13.218 1.00 88.31 253 SER A C 1
ATOM 2059 O O . SER A 1 253 ? -7.057 -10.292 13.737 1.00 88.31 253 SER A O 1
ATOM 2061 N N . ASN A 1 254 ? -8.270 -11.015 11.990 1.00 91.62 254 ASN A N 1
ATOM 2062 C CA . ASN A 1 254 ? -7.986 -9.876 11.126 1.00 91.62 254 ASN A CA 1
ATOM 2063 C C . ASN A 1 254 ? -8.701 -8.618 11.634 1.00 91.62 254 ASN A C 1
ATOM 2065 O O . ASN A 1 254 ? -8.064 -7.580 11.833 1.00 91.62 254 ASN A O 1
ATOM 2069 N N . ARG A 1 255 ? -10.007 -8.720 11.897 1.00 91.25 255 ARG A N 1
ATOM 2070 C CA . ARG A 1 255 ? -10.847 -7.648 12.448 1.00 91.25 255 ARG A CA 1
ATOM 2071 C C . ARG A 1 255 ? -10.392 -7.256 13.841 1.00 91.25 255 ARG A C 1
ATOM 2073 O O . ARG A 1 255 ? -10.263 -6.064 14.115 1.00 91.25 255 ARG A O 1
ATOM 2080 N N . TYR A 1 256 ? -10.070 -8.234 14.687 1.00 90.69 256 TYR A N 1
ATOM 2081 C CA . TYR A 1 256 ? -9.504 -7.975 16.009 1.00 90.69 256 TYR A CA 1
ATOM 2082 C C . TYR A 1 256 ? -8.216 -7.146 15.915 1.00 90.69 256 TYR A C 1
ATOM 2084 O O . TYR A 1 256 ? -8.083 -6.134 16.603 1.00 90.69 256 TYR A O 1
ATOM 2092 N N . ALA A 1 257 ? -7.281 -7.528 15.039 1.00 90.69 257 ALA A N 1
ATOM 2093 C CA . ALA A 1 257 ? -6.014 -6.822 14.871 1.00 90.69 257 ALA A CA 1
ATOM 2094 C C . ALA A 1 257 ? -6.195 -5.386 14.349 1.00 90.69 257 ALA A C 1
ATOM 2096 O O . ALA A 1 257 ? -5.561 -4.467 14.871 1.00 90.69 257 ALA A O 1
ATOM 2097 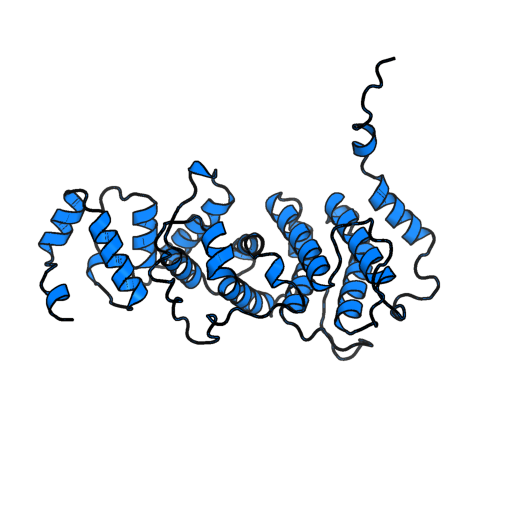N N . VAL A 1 258 ? -7.084 -5.186 13.367 1.00 93.31 258 VAL A N 1
ATOM 2098 C CA . VAL A 1 258 ? -7.428 -3.853 12.844 1.00 93.31 258 VAL A CA 1
ATOM 2099 C C . VAL A 1 258 ? -8.050 -2.985 13.933 1.00 93.31 258 VAL A C 1
ATOM 2101 O O . VAL A 1 258 ? -7.560 -1.885 14.180 1.00 93.31 258 VAL A O 1
ATOM 2104 N N . LEU A 1 259 ? -9.079 -3.480 14.627 1.00 93.00 259 LEU A N 1
ATOM 2105 C CA . LEU A 1 259 ? -9.745 -2.731 15.696 1.00 93.00 259 LEU A CA 1
ATOM 2106 C C . LEU A 1 259 ? -8.779 -2.389 16.827 1.00 93.00 259 LEU A C 1
ATOM 2108 O O . LEU A 1 259 ? -8.791 -1.261 17.314 1.00 93.00 259 LEU A O 1
ATOM 2112 N N . LYS A 1 260 ? -7.918 -3.333 17.218 1.00 90.12 260 LYS A N 1
ATOM 2113 C CA . LYS A 1 260 ? -6.924 -3.114 18.270 1.00 90.12 260 LYS A CA 1
ATOM 2114 C C . LYS A 1 260 ? -5.941 -2.018 17.870 1.00 90.12 260 LYS A C 1
ATOM 2116 O O . LYS A 1 260 ? -5.688 -1.120 18.669 1.00 90.12 260 LYS A O 1
ATOM 2121 N N . LEU A 1 261 ? -5.404 -2.067 16.648 1.00 91.25 261 LEU A N 1
ATOM 2122 C CA . LEU A 1 261 ? -4.481 -1.041 16.163 1.00 91.25 261 LEU A CA 1
ATOM 2123 C C . LEU A 1 261 ? -5.156 0.332 16.099 1.00 91.25 261 LEU A C 1
ATOM 2125 O O . LEU A 1 261 ? -4.625 1.287 16.657 1.00 91.25 261 LEU A O 1
ATOM 2129 N N . LEU A 1 262 ? -6.325 0.429 15.462 1.00 92.06 262 LEU A N 1
ATOM 2130 C CA . LEU A 1 262 ? -7.043 1.696 15.317 1.00 92.06 262 LEU A CA 1
ATOM 2131 C C . LEU A 1 262 ? -7.424 2.292 16.674 1.00 92.06 262 LEU A C 1
ATOM 2133 O O . LEU A 1 262 ? -7.243 3.487 16.882 1.00 92.06 262 LEU A O 1
ATOM 2137 N N . TYR A 1 263 ? -7.878 1.466 17.618 1.00 89.31 263 TYR A N 1
ATOM 2138 C CA . TYR A 1 263 ? -8.179 1.917 18.974 1.00 89.31 263 TYR A CA 1
ATOM 2139 C C . TYR A 1 263 ? -6.934 2.448 19.697 1.00 89.31 263 TYR A C 1
ATOM 2141 O O . TYR A 1 263 ? -6.999 3.509 20.316 1.00 89.31 263 TYR A O 1
ATOM 2149 N N . MET A 1 264 ? -5.793 1.754 19.593 1.00 87.69 264 MET A N 1
ATOM 2150 C CA . MET A 1 264 ? -4.527 2.224 20.175 1.00 87.69 264 MET A CA 1
ATOM 2151 C C . MET A 1 264 ? -4.079 3.560 19.574 1.00 87.69 264 MET A C 1
ATOM 2153 O O . MET A 1 264 ? -3.617 4.425 20.311 1.00 87.69 264 MET A O 1
ATOM 2157 N N . LEU A 1 265 ? -4.231 3.738 18.259 1.00 88.25 265 LEU A N 1
ATOM 2158 C CA . LEU A 1 265 ? -3.886 4.988 17.581 1.00 88.25 265 LEU A CA 1
ATOM 2159 C C . LEU A 1 265 ? -4.823 6.134 17.988 1.00 88.25 265 LEU A C 1
ATOM 2161 O O . LEU A 1 265 ? -4.346 7.206 18.344 1.00 88.25 265 LEU A O 1
ATOM 2165 N N . LEU A 1 266 ? -6.138 5.900 18.003 1.00 87.62 266 LEU A N 1
ATOM 2166 C CA . LEU A 1 266 ? -7.141 6.898 18.397 1.00 87.62 266 LEU A CA 1
ATOM 2167 C C . LEU A 1 266 ? -7.060 7.288 19.878 1.00 87.62 266 LEU A C 1
ATOM 2169 O O . LEU A 1 266 ? -7.439 8.396 20.244 1.00 87.62 266 LEU A O 1
ATOM 2173 N N . SER A 1 267 ? -6.580 6.378 20.725 1.00 83.50 267 SER A N 1
ATOM 2174 C CA . SER A 1 267 ? -6.392 6.614 22.161 1.00 83.50 267 SER A CA 1
ATOM 2175 C C . SER A 1 267 ? -5.003 7.167 22.497 1.00 83.50 267 SER A C 1
ATOM 2177 O O . SER A 1 267 ? -4.679 7.307 23.673 1.00 83.50 267 SER A O 1
ATOM 2179 N N . SER A 1 268 ? -4.157 7.424 21.495 1.00 83.75 268 SER A N 1
ATOM 2180 C CA . SER A 1 268 ? -2.811 7.949 21.710 1.00 83.75 268 SER A CA 1
ATOM 2181 C C . SER A 1 268 ? -2.849 9.440 22.039 1.00 83.75 268 SER A C 1
ATOM 2183 O O . SER A 1 268 ? -3.427 10.230 21.293 1.00 83.75 268 SER A O 1
ATOM 2185 N N . ASP A 1 269 ? -2.149 9.840 23.101 1.00 77.50 269 ASP A N 1
ATOM 2186 C CA . ASP A 1 269 ? -1.982 11.253 23.469 1.00 77.50 269 ASP A CA 1
ATOM 2187 C C . ASP A 1 269 ? -1.270 12.070 22.369 1.00 77.50 269 ASP A C 1
ATOM 2189 O O . ASP A 1 269 ? -1.475 13.278 22.242 1.00 77.50 269 ASP A O 1
ATOM 2193 N N . ASP A 1 270 ? -0.473 11.406 21.526 1.00 75.75 270 ASP A N 1
ATOM 2194 C CA . ASP A 1 270 ? 0.285 12.023 20.434 1.00 75.75 270 ASP A CA 1
ATOM 2195 C C . ASP A 1 270 ? -0.519 12.143 19.124 1.00 75.75 270 ASP A C 1
ATOM 2197 O O . ASP A 1 270 ? 0.002 12.631 18.116 1.00 75.75 270 ASP A O 1
ATOM 2201 N N . LEU A 1 271 ? -1.792 11.726 19.097 1.00 75.44 271 LEU A N 1
ATOM 2202 C CA . LEU A 1 271 ? -2.611 11.735 17.878 1.00 75.44 271 LEU A CA 1
ATOM 2203 C C . LEU A 1 271 ? -2.714 13.139 17.259 1.00 75.44 271 LEU A C 1
ATOM 2205 O O . LEU A 1 271 ? -2.530 13.306 16.053 1.00 75.44 271 LEU A O 1
ATOM 2209 N N . HIS A 1 272 ? -2.967 14.157 18.087 1.00 71.44 272 HIS A N 1
ATOM 2210 C CA . HIS A 1 272 ? -3.128 15.546 17.637 1.00 71.44 272 HIS A CA 1
ATOM 2211 C C . HIS A 1 272 ? -1.815 16.215 17.215 1.00 71.44 272 HIS A C 1
ATOM 2213 O O . HIS A 1 272 ? -1.841 17.203 16.485 1.00 71.44 272 HIS A O 1
ATOM 2219 N N . THR A 1 273 ? -0.667 15.690 17.646 1.00 69.69 273 THR A N 1
ATOM 2220 C CA . THR A 1 273 ? 0.652 16.274 17.354 1.00 69.69 273 THR A CA 1
ATOM 2221 C C . THR A 1 273 ? 1.343 15.603 16.172 1.00 69.69 273 THR A C 1
ATOM 2223 O O . THR A 1 273 ? 2.141 16.237 15.483 1.00 69.69 273 THR A O 1
ATOM 2226 N N . THR A 1 274 ? 1.039 14.331 15.922 1.00 65.00 274 THR A N 1
ATOM 2227 C CA . THR A 1 274 ? 1.701 13.518 14.891 1.00 65.00 274 THR A CA 1
ATOM 2228 C C . THR A 1 274 ? 0.887 13.375 13.612 1.00 65.00 274 THR A C 1
ATOM 2230 O O . THR A 1 274 ? 1.426 12.917 12.609 1.00 65.00 274 THR A O 1
ATOM 2233 N N . MET A 1 275 ? -0.388 13.777 13.609 1.00 72.12 275 MET A N 1
ATOM 2234 C CA . MET A 1 275 ? -1.309 13.436 12.532 1.00 72.12 275 MET A CA 1
ATOM 2235 C C . MET A 1 275 ? -2.168 14.612 12.058 1.00 72.12 275 MET A C 1
ATOM 2237 O O . MET A 1 275 ? -2.702 15.374 12.853 1.00 72.12 275 MET A O 1
ATOM 2241 N N . MET A 1 276 ? -2.350 14.724 10.740 1.00 73.56 276 MET A N 1
ATOM 2242 C CA . MET A 1 276 ? -3.257 15.702 10.125 1.00 73.56 276 MET A CA 1
ATOM 2243 C C . MET A 1 276 ? -4.731 15.343 10.384 1.00 73.56 276 MET A C 1
ATOM 2245 O O . MET A 1 276 ? -5.094 14.165 10.332 1.00 73.56 276 MET A O 1
ATOM 2249 N N . GLY A 1 277 ? -5.590 16.353 10.563 1.00 77.38 277 GLY A N 1
ATOM 2250 C CA . GLY A 1 277 ? -7.010 16.179 10.914 1.00 77.38 277 GLY A CA 1
ATOM 2251 C C . GLY A 1 277 ? -7.811 15.281 9.958 1.00 77.38 277 GLY A C 1
ATOM 2252 O O . GLY A 1 277 ? -8.591 14.444 10.406 1.00 77.38 277 GLY A O 1
ATOM 2253 N N . ASP A 1 278 ? -7.566 15.357 8.645 1.00 79.56 278 ASP A N 1
ATOM 2254 C CA . ASP A 1 278 ? -8.232 14.481 7.661 1.00 79.56 278 ASP A CA 1
ATOM 2255 C C . ASP A 1 278 ? -7.925 12.992 7.892 1.00 79.56 278 ASP A C 1
ATOM 2257 O O . ASP A 1 278 ? -8.805 12.133 7.777 1.00 79.56 278 ASP A O 1
ATOM 2261 N N . ASN A 1 279 ? -6.678 12.672 8.253 1.00 82.75 279 ASN A N 1
ATOM 2262 C CA . ASN A 1 279 ? -6.264 11.295 8.507 1.00 82.75 279 ASN A CA 1
ATOM 2263 C C . ASN A 1 279 ? -6.819 10.792 9.847 1.00 82.75 279 ASN A C 1
ATOM 2265 O O . ASN A 1 279 ? -7.198 9.626 9.937 1.00 82.75 279 ASN A O 1
ATOM 2269 N N . GLN A 1 280 ? -6.937 11.665 10.855 1.00 85.88 280 GLN A N 1
ATOM 2270 C CA . GLN A 1 280 ? -7.606 11.339 12.121 1.00 85.88 280 GLN A CA 1
ATOM 2271 C C . GLN A 1 280 ? -9.086 11.012 11.893 1.00 85.88 280 GLN A C 1
ATOM 2273 O O . GLN A 1 280 ? -9.575 9.993 12.379 1.00 85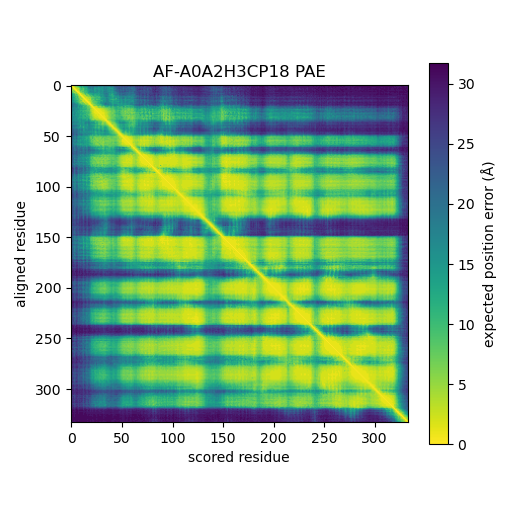.88 280 GLN A O 1
ATOM 2278 N N . ARG A 1 281 ? -9.788 11.824 11.093 1.00 86.25 281 ARG A N 1
ATOM 2279 C CA . ARG A 1 281 ? -11.190 11.580 10.710 1.00 86.25 281 ARG A CA 1
ATOM 2280 C C . ARG A 1 281 ? -11.355 10.271 9.961 1.00 86.25 281 ARG A C 1
ATOM 2282 O O . ARG A 1 281 ? -12.228 9.480 10.300 1.00 86.25 281 ARG A O 1
ATOM 2289 N N . THR A 1 282 ? -10.500 10.025 8.971 1.00 86.69 282 THR A N 1
ATOM 2290 C CA . THR A 1 282 ? -10.527 8.782 8.190 1.00 86.69 282 THR A CA 1
ATOM 2291 C C . THR A 1 282 ? -10.275 7.569 9.087 1.00 86.69 282 THR A C 1
ATOM 2293 O O . THR A 1 282 ? -10.968 6.561 8.967 1.00 86.69 282 THR A O 1
ATOM 2296 N N . MET A 1 283 ? -9.335 7.670 10.032 1.00 90.50 283 MET A N 1
ATOM 2297 C CA . MET A 1 283 ? -9.056 6.611 11.004 1.00 90.50 283 MET A CA 1
ATOM 2298 C C . MET A 1 283 ? -10.247 6.355 11.932 1.00 90.50 283 MET A C 1
ATOM 2300 O O . MET A 1 283 ? -10.603 5.199 12.159 1.00 90.50 283 MET A O 1
ATOM 2304 N N . LEU A 1 284 ? -10.876 7.417 12.442 1.00 90.81 284 LEU A N 1
ATOM 2305 C CA . LEU A 1 284 ? -12.057 7.323 13.297 1.00 90.81 284 LEU A CA 1
ATOM 2306 C C . LEU A 1 284 ? -13.233 6.681 12.553 1.00 90.81 284 LEU A C 1
ATOM 2308 O O . LEU A 1 284 ? -13.865 5.765 13.078 1.00 90.81 284 LEU A O 1
ATOM 2312 N N . LEU A 1 285 ? -13.498 7.118 11.321 1.00 89.69 285 LEU A N 1
ATOM 2313 C CA . LEU A 1 285 ? -14.536 6.535 10.472 1.00 89.69 285 LEU A CA 1
ATOM 2314 C C . LEU A 1 285 ? -14.281 5.047 10.237 1.00 89.69 285 LEU A C 1
ATOM 2316 O O . LEU A 1 285 ? -15.178 4.236 10.462 1.00 89.69 285 LEU A O 1
ATOM 2320 N N . LEU A 1 286 ? -13.051 4.684 9.872 1.00 91.56 286 LEU A N 1
ATOM 2321 C CA . LEU A 1 286 ? -12.665 3.292 9.675 1.00 91.56 286 LEU A CA 1
ATOM 2322 C C . LEU A 1 286 ? -12.867 2.467 10.952 1.00 91.56 286 LEU A C 1
ATOM 2324 O O . LEU A 1 286 ? -13.440 1.382 10.893 1.00 91.56 286 LEU A O 1
ATOM 2328 N N . PHE A 1 287 ? -12.455 2.979 12.114 1.00 93.00 287 PHE A N 1
ATOM 2329 C CA . PHE A 1 287 ? -12.658 2.299 13.393 1.00 93.00 287 PHE A CA 1
ATOM 2330 C C . PHE A 1 287 ? -14.142 2.036 13.668 1.00 93.00 287 PHE A C 1
ATOM 2332 O O . PHE A 1 287 ? -14.517 0.901 13.963 1.00 93.00 287 PHE A O 1
ATOM 2339 N N . LEU A 1 288 ? -14.996 3.051 13.514 1.00 90.69 288 LEU A N 1
ATOM 2340 C CA . LEU A 1 288 ? -16.436 2.927 13.747 1.00 90.69 288 LEU A CA 1
ATOM 2341 C C . LEU A 1 288 ? -17.108 1.976 12.743 1.00 90.69 288 LEU A C 1
ATOM 2343 O O . LEU A 1 288 ? -17.979 1.194 13.129 1.00 90.69 288 LEU A O 1
ATOM 2347 N N . GLN A 1 289 ? -16.693 1.991 11.476 1.00 89.88 289 GLN A N 1
ATOM 2348 C CA . GLN A 1 289 ? -17.201 1.078 10.445 1.00 89.88 289 GLN A CA 1
ATOM 2349 C C . GLN A 1 289 ? -16.796 -0.377 10.708 1.00 89.88 289 GLN A C 1
ATOM 2351 O O . GLN A 1 289 ? -17.636 -1.280 10.651 1.00 89.88 289 GLN A O 1
ATOM 2356 N N . VAL A 1 290 ? -15.527 -0.633 11.043 1.00 91.06 290 VAL A N 1
ATOM 2357 C CA . VAL A 1 290 ? -15.090 -1.992 11.397 1.00 91.06 290 VAL A CA 1
ATOM 2358 C C . VAL A 1 290 ? -15.805 -2.449 12.670 1.00 91.06 290 VAL A C 1
ATOM 2360 O O . VAL A 1 290 ? -16.268 -3.585 12.726 1.00 91.06 290 VAL A O 1
ATOM 2363 N N . LEU A 1 291 ? -15.963 -1.575 13.668 1.00 90.75 291 LEU A N 1
ATOM 2364 C CA . LEU A 1 291 ? -16.594 -1.933 14.938 1.00 90.75 291 LEU A CA 1
ATOM 2365 C C . LEU A 1 291 ? -18.077 -2.273 14.755 1.00 90.75 291 LEU A C 1
ATOM 2367 O O . LEU A 1 291 ? -18.524 -3.326 15.195 1.00 90.75 291 LEU A O 1
ATOM 2371 N N . SER A 1 292 ? -18.823 -1.416 14.054 1.00 88.31 292 SER A N 1
ATOM 2372 C CA . SER A 1 292 ? -20.255 -1.616 13.784 1.00 88.31 292 SER A CA 1
ATOM 2373 C C . SER A 1 292 ? -20.546 -2.828 12.896 1.00 88.31 292 SER A C 1
ATOM 2375 O O . SER A 1 292 ? -21.606 -3.436 13.023 1.00 88.31 292 SER A O 1
ATOM 2377 N N . SER A 1 293 ? -19.599 -3.217 12.038 1.00 88.56 293 SER A N 1
ATOM 2378 C CA . SER A 1 293 ? -19.702 -4.415 11.195 1.00 88.56 293 SER A CA 1
ATOM 2379 C C . SER A 1 293 ? -19.208 -5.698 11.867 1.00 88.56 293 SER A C 1
ATOM 2381 O O . SER A 1 293 ? -19.192 -6.737 11.215 1.00 88.56 293 SER A O 1
ATOM 2383 N N . THR A 1 294 ? -18.792 -5.673 13.138 1.00 89.44 294 THR A N 1
ATOM 2384 C CA . THR A 1 294 ? -18.178 -6.835 13.804 1.00 89.44 294 THR A CA 1
ATOM 2385 C C . THR A 1 294 ? -18.993 -7.300 15.009 1.00 89.44 294 THR A C 1
ATOM 2387 O O . THR A 1 294 ? -19.335 -6.511 15.890 1.00 89.44 294 THR A O 1
ATOM 2390 N N . THR A 1 295 ? -19.286 -8.600 15.074 1.00 86.75 295 THR A N 1
ATOM 2391 C CA . THR A 1 295 ? -19.938 -9.238 16.225 1.00 86.75 295 THR A CA 1
ATOM 2392 C C . THR A 1 295 ? -19.246 -10.555 16.611 1.00 86.75 295 THR A C 1
ATOM 2394 O O . THR A 1 295 ? -18.892 -11.336 15.735 1.00 86.75 295 THR A O 1
ATOM 2397 N N . PRO A 1 296 ? -19.050 -10.859 17.909 1.00 87.44 296 PRO A N 1
ATOM 2398 C CA . PRO A 1 296 ? -19.230 -9.976 19.064 1.00 87.44 296 PRO A CA 1
ATOM 2399 C C . PRO A 1 296 ? -18.196 -8.834 19.091 1.00 87.44 296 PRO A C 1
ATOM 2401 O O . PRO A 1 296 ? -17.240 -8.820 18.322 1.00 87.44 296 PRO A O 1
ATOM 2404 N N . HIS A 1 297 ? -18.393 -7.859 19.981 1.00 85.38 297 HIS A N 1
ATOM 2405 C CA . HIS A 1 297 ? -17.390 -6.813 20.199 1.00 85.38 297 HIS A CA 1
ATOM 2406 C C . HIS A 1 297 ? -16.132 -7.419 20.844 1.00 85.38 297 HIS A C 1
ATOM 2408 O O . HIS A 1 297 ? -16.259 -8.328 21.669 1.00 85.38 297 HIS A O 1
ATOM 2414 N N . PRO A 1 298 ? -14.928 -6.938 20.492 1.00 84.69 298 PRO A N 1
ATOM 2415 C CA . PRO A 1 298 ? -13.695 -7.487 21.037 1.00 84.69 298 PRO A CA 1
ATOM 2416 C C . PRO A 1 298 ? -13.551 -7.169 22.527 1.00 84.69 298 PRO A C 1
ATOM 2418 O O . PRO A 1 298 ? -13.864 -6.065 22.961 1.00 84.69 298 PRO A O 1
ATOM 2421 N N . CYS A 1 299 ? -13.004 -8.104 23.307 1.00 81.62 299 CYS A N 1
ATOM 2422 C CA . CYS A 1 299 ? -12.953 -8.005 24.769 1.00 81.62 299 CYS A CA 1
ATOM 2423 C C . CYS A 1 299 ? -12.076 -6.860 25.304 1.00 81.62 299 CYS A C 1
ATOM 2425 O O . CYS A 1 299 ? -12.248 -6.443 26.448 1.00 81.62 299 CYS A O 1
ATOM 2427 N N . PHE A 1 300 ? -11.147 -6.328 24.497 1.00 80.75 300 PHE A N 1
ATOM 2428 C CA . PHE A 1 300 ? -10.391 -5.124 24.868 1.00 80.75 300 PHE A CA 1
ATOM 2429 C C . PHE A 1 300 ? -11.252 -3.851 24.859 1.00 80.75 300 PHE A C 1
ATOM 2431 O O . PHE A 1 300 ? -10.833 -2.840 25.420 1.00 80.75 300 PHE A O 1
ATOM 2438 N N . LEU A 1 301 ? -12.435 -3.894 24.236 1.00 82.44 301 LEU A N 1
ATOM 2439 C CA . LEU A 1 301 ? -13.471 -2.878 24.360 1.00 82.44 301 LEU A CA 1
ATOM 2440 C C . LEU A 1 301 ? -14.484 -3.366 25.405 1.00 82.44 301 LEU A C 1
ATOM 2442 O O . LEU A 1 301 ? -15.341 -4.193 25.084 1.00 82.44 301 LEU A O 1
ATOM 2446 N N . PRO A 1 302 ? -14.413 -2.887 26.660 1.00 72.19 302 PRO A N 1
ATOM 2447 C CA . PRO A 1 302 ? -15.445 -3.201 27.638 1.00 72.19 302 PRO A CA 1
ATOM 2448 C C . PRO A 1 302 ? -16.805 -2.649 27.178 1.00 72.19 302 PRO A C 1
ATOM 2450 O O . PRO A 1 302 ? -16.892 -1.818 26.276 1.00 72.19 302 PRO A O 1
ATOM 2453 N N . SER A 1 303 ? -17.903 -3.083 27.796 1.00 72.38 303 SER A N 1
ATOM 2454 C CA . SER A 1 303 ? -19.256 -2.627 27.426 1.00 72.38 303 SER A CA 1
ATOM 2455 C C . SER A 1 303 ? -19.440 -1.100 27.481 1.00 72.38 303 SER A C 1
ATOM 2457 O O . SER A 1 303 ? -20.315 -0.561 26.810 1.00 72.38 303 SER A O 1
ATOM 2459 N N . ASP A 1 304 ? -18.607 -0.407 28.256 1.00 71.12 304 ASP A N 1
ATOM 2460 C CA . ASP A 1 304 ? -18.538 1.043 28.442 1.00 71.12 304 ASP A CA 1
ATOM 2461 C C . ASP A 1 304 ? -17.281 1.672 27.807 1.00 71.12 304 ASP A C 1
ATOM 2463 O O . ASP A 1 304 ? -16.848 2.751 28.214 1.00 71.12 304 ASP A O 1
ATOM 2467 N N . TRP A 1 305 ? -16.696 1.022 26.793 1.00 79.06 305 TRP A N 1
ATOM 2468 C CA . TRP A 1 305 ? -15.451 1.457 26.146 1.00 79.06 305 TRP A CA 1
ATOM 2469 C C . TRP A 1 305 ? -15.478 2.916 25.669 1.00 79.06 305 TRP A C 1
ATOM 2471 O O . TRP A 1 305 ? -14.455 3.595 25.702 1.00 79.06 305 TRP A O 1
ATOM 2481 N N . CYS A 1 306 ? -16.641 3.424 25.252 1.00 81.62 306 CYS A N 1
ATOM 2482 C CA . CYS A 1 306 ? -16.813 4.818 24.861 1.00 81.62 306 CYS A CA 1
ATOM 2483 C C . CYS A 1 306 ? -17.133 5.678 26.093 1.00 81.62 306 CYS A C 1
ATOM 2485 O O . CYS A 1 306 ? -18.280 6.056 26.343 1.00 81.62 306 CYS A O 1
ATOM 2487 N N . THR A 1 307 ? -16.104 5.973 26.890 1.00 83.00 307 THR A N 1
ATOM 2488 C CA . THR A 1 307 ? -16.232 6.908 28.018 1.00 83.00 307 THR A CA 1
ATOM 2489 C C . THR A 1 307 ? -16.573 8.320 27.520 1.00 83.00 307 THR A C 1
ATOM 2491 O O . THR A 1 307 ? -16.247 8.662 26.381 1.00 83.00 307 THR A O 1
ATOM 2494 N N . PRO A 1 308 ? -17.151 9.203 28.359 1.00 83.75 308 PRO A N 1
ATOM 2495 C CA . PRO A 1 308 ? -17.410 10.589 27.965 1.00 83.75 308 PRO A CA 1
ATOM 2496 C C . PRO A 1 308 ? -16.169 11.332 27.444 1.00 83.75 308 PRO A C 1
ATOM 2498 O O . PRO A 1 308 ? -16.290 12.168 26.555 1.00 83.75 308 PRO A O 1
ATOM 2501 N N . ALA A 1 309 ? -14.977 11.004 27.955 1.00 81.94 309 ALA A N 1
ATOM 2502 C CA . ALA A 1 309 ? -13.719 11.574 27.480 1.00 81.94 309 ALA A CA 1
ATOM 2503 C C . ALA A 1 309 ? -13.375 11.100 26.057 1.00 81.94 309 ALA A C 1
ATOM 2505 O O . ALA A 1 309 ? -13.077 11.920 25.194 1.00 81.94 309 ALA A O 1
ATOM 2506 N N . ILE A 1 310 ? -13.495 9.796 25.784 1.00 82.00 310 ILE A N 1
ATOM 2507 C CA . ILE A 1 310 ? -13.273 9.227 24.444 1.00 82.00 310 ILE A CA 1
ATOM 2508 C C . ILE A 1 310 ? -14.300 9.780 23.449 1.00 82.00 310 ILE A C 1
ATOM 2510 O O . ILE A 1 310 ? -13.934 10.216 22.359 1.00 82.00 310 ILE A O 1
ATOM 2514 N N . ALA A 1 311 ? -15.574 9.845 23.845 1.00 84.38 311 ALA A N 1
ATOM 2515 C CA . ALA A 1 311 ? -16.633 10.439 23.034 1.00 84.38 311 ALA A CA 1
ATOM 2516 C C . ALA A 1 311 ? -16.356 11.920 22.716 1.00 84.38 311 ALA A C 1
ATOM 2518 O O . ALA A 1 311 ? -16.558 12.355 21.582 1.00 84.38 311 ALA A O 1
ATOM 2519 N N . SER A 1 312 ? -15.858 12.684 23.696 1.00 83.81 312 SER A N 1
ATOM 2520 C CA . SER A 1 312 ? -15.448 14.077 23.499 1.00 83.81 312 SER A CA 1
ATOM 2521 C C . SER A 1 312 ? -14.291 14.191 22.505 1.00 83.81 312 SER A C 1
ATOM 2523 O O . SER A 1 312 ? -14.358 15.025 21.606 1.00 83.81 312 SER A O 1
ATOM 2525 N N . ASN A 1 313 ? -13.271 13.334 22.610 1.00 83.31 313 ASN A N 1
ATOM 2526 C CA . ASN A 1 313 ? -12.147 13.319 21.668 1.00 83.31 313 ASN A CA 1
ATOM 2527 C C . ASN A 1 313 ? -12.612 12.977 20.243 1.00 83.31 313 ASN A C 1
ATOM 2529 O O . ASN A 1 313 ? -12.202 13.620 19.280 1.00 83.31 313 ASN A O 1
ATOM 2533 N N . PHE A 1 314 ? -13.522 12.012 20.084 1.00 86.62 314 PHE A N 1
ATOM 2534 C CA . PHE A 1 314 ? -14.082 11.663 18.772 1.00 86.62 314 PHE A CA 1
ATOM 2535 C C . PHE A 1 314 ? -14.909 12.802 18.171 1.00 86.62 314 PHE A C 1
ATOM 2537 O O . PHE A 1 314 ? -14.804 13.085 16.973 1.00 86.62 314 PHE A O 1
ATOM 2544 N N . ALA A 1 315 ? -15.702 13.489 18.997 1.00 84.25 315 ALA A N 1
ATOM 2545 C CA . ALA A 1 315 ? -16.409 14.691 18.575 1.00 84.25 315 ALA A CA 1
ATOM 2546 C C . ALA A 1 315 ? -15.414 15.777 18.140 1.00 84.25 315 ALA A C 1
ATOM 2548 O O . ALA A 1 315 ? -15.584 16.368 17.077 1.00 84.25 315 ALA A O 1
ATOM 2549 N N . GLN A 1 316 ? -14.339 15.986 18.898 1.00 83.56 316 GLN A N 1
ATOM 2550 C CA . GLN A 1 316 ? -13.294 16.949 18.565 1.00 83.56 316 GLN A CA 1
ATOM 2551 C C . GLN A 1 316 ? -12.638 16.633 17.211 1.00 83.56 316 GLN A C 1
ATOM 2553 O O . GLN A 1 316 ? -12.660 17.489 16.335 1.00 83.56 316 GLN A O 1
ATOM 2558 N N . ILE A 1 317 ? -12.206 15.390 16.965 1.00 83.81 317 ILE A N 1
ATOM 2559 C CA . ILE A 1 317 ? -11.663 14.944 15.662 1.00 83.81 317 ILE A CA 1
ATOM 2560 C C . ILE A 1 317 ? -12.649 15.214 14.510 1.00 83.81 317 ILE A C 1
ATOM 2562 O O . ILE A 1 317 ? -12.271 15.611 13.403 1.00 83.81 317 ILE A O 1
ATOM 2566 N N . THR A 1 318 ? -13.942 15.008 14.759 1.00 81.06 318 THR A N 1
ATOM 2567 C CA . THR A 1 318 ? -14.983 15.210 13.745 1.00 81.06 318 THR A CA 1
ATOM 2568 C C . THR A 1 318 ? -15.188 16.700 13.445 1.00 81.06 318 THR A C 1
ATOM 2570 O O . THR A 1 318 ? -15.234 17.092 12.276 1.00 81.06 318 THR A O 1
ATOM 2573 N N . PHE A 1 319 ? -15.251 17.545 14.477 1.00 77.19 319 PHE A N 1
ATOM 2574 C CA . PHE A 1 319 ? -15.704 18.938 14.386 1.00 77.19 319 PHE A CA 1
ATOM 2575 C C . PHE A 1 319 ? -14.592 20.005 14.454 1.00 77.19 319 PHE A C 1
ATOM 2577 O O . PHE A 1 319 ? -14.904 21.182 14.290 1.00 77.19 319 PHE A O 1
ATOM 2584 N N . GLU A 1 320 ? -13.317 19.649 14.660 1.00 64.75 320 GLU A N 1
ATOM 2585 C CA . GLU A 1 320 ? -12.219 20.630 14.810 1.00 64.75 320 GLU A CA 1
ATOM 2586 C C . GLU A 1 320 ? -11.905 21.449 13.553 1.00 64.75 320 GLU A C 1
ATOM 2588 O O . GLU A 1 320 ? -11.301 22.516 13.652 1.00 64.75 320 GLU A O 1
ATOM 2593 N N . ASP A 1 321 ? -12.333 21.008 12.372 1.00 54.19 321 ASP A N 1
ATOM 2594 C CA . ASP A 1 321 ? -12.083 21.759 11.144 1.00 54.19 321 ASP A CA 1
ATOM 2595 C C . ASP A 1 321 ? -13.225 22.741 10.863 1.00 54.19 321 ASP A C 1
ATOM 2597 O O . ASP A 1 321 ? -14.312 22.376 10.405 1.00 54.19 321 ASP A O 1
ATOM 2601 N N . GLN A 1 322 ? -12.953 24.021 11.113 1.00 44.94 322 GLN A N 1
ATOM 2602 C CA . GLN A 1 322 ? -13.849 25.138 10.807 1.00 44.94 322 GLN A CA 1
ATOM 2603 C C . GLN A 1 322 ? -14.113 25.316 9.297 1.00 44.94 322 GLN A C 1
ATOM 2605 O O . GLN A 1 322 ? -14.904 26.178 8.919 1.00 44.94 322 GLN A O 1
ATOM 2610 N N . THR A 1 323 ? -13.529 24.497 8.417 1.00 46.66 323 THR A N 1
ATOM 2611 C CA . THR A 1 323 ? -13.781 24.509 6.963 1.00 46.66 323 THR A CA 1
ATOM 2612 C C . THR A 1 323 ? -15.223 24.173 6.582 1.00 46.66 323 THR A C 1
ATOM 2614 O O . THR A 1 323 ? -15.696 24.637 5.545 1.00 46.66 323 THR A O 1
ATOM 2617 N N . TRP A 1 324 ? -15.980 23.484 7.442 1.00 46.56 324 TRP A N 1
ATOM 2618 C CA . TRP A 1 324 ? -17.413 23.246 7.222 1.00 46.56 324 TRP A CA 1
ATOM 2619 C C . TRP A 1 324 ? -18.248 24.536 7.236 1.00 46.56 324 TRP A C 1
ATOM 2621 O O . TRP A 1 324 ? -19.335 24.563 6.667 1.00 46.56 324 TRP A O 1
ATOM 2631 N N . THR A 1 325 ? -17.744 25.635 7.815 1.00 39.22 325 THR A N 1
ATOM 2632 C CA . THR A 1 325 ? -18.432 26.938 7.758 1.00 39.22 325 THR A CA 1
ATOM 2633 C C . THR A 1 325 ? -18.232 27.687 6.435 1.00 39.22 325 THR A C 1
ATOM 2635 O O . THR A 1 325 ? -18.979 28.624 6.155 1.00 39.22 325 THR A O 1
ATOM 2638 N N . LEU A 1 326 ? -17.290 27.262 5.582 1.00 39.75 326 LEU A N 1
ATOM 2639 C CA . LEU A 1 326 ? -16.983 27.936 4.311 1.00 39.75 326 LEU A CA 1
ATOM 2640 C C . LEU A 1 326 ? -17.755 27.377 3.102 1.00 39.75 326 LEU A C 1
ATOM 2642 O O . LEU A 1 326 ? -17.722 27.992 2.041 1.00 39.75 326 LEU A O 1
ATOM 2646 N N . PHE A 1 327 ? -18.504 26.281 3.265 1.00 36.94 327 PHE A N 1
ATOM 2647 C CA . PHE A 1 327 ? -19.446 25.755 2.261 1.00 36.94 327 PHE A CA 1
ATOM 2648 C C . PHE A 1 327 ? -20.900 26.163 2.542 1.00 36.94 327 PHE A C 1
ATOM 2650 O O . PHE A 1 327 ? -21.842 25.430 2.252 1.00 36.94 327 PHE A O 1
ATOM 2657 N N . SER A 1 328 ? -21.093 27.355 3.105 1.00 34.94 328 SER A N 1
ATOM 2658 C CA . SER A 1 328 ? -22.405 27.999 3.079 1.00 34.94 328 SER A CA 1
ATOM 2659 C C . SER A 1 328 ? -22.526 28.730 1.743 1.00 34.94 328 SER A C 1
ATOM 2661 O O . SER A 1 328 ? -21.972 29.818 1.589 1.00 34.94 328 SER A O 1
ATOM 2663 N N . ASP A 1 329 ? -23.214 28.130 0.770 1.00 34.28 329 ASP A N 1
ATOM 2664 C CA . ASP A 1 329 ? -23.659 28.852 -0.425 1.00 34.28 329 ASP A CA 1
ATOM 2665 C C . ASP A 1 329 ? -24.345 30.163 0.002 1.00 34.28 329 ASP A C 1
ATOM 2667 O O . ASP A 1 329 ? -25.173 30.149 0.924 1.00 34.28 329 ASP A O 1
ATOM 2671 N N . PRO A 1 330 ? -24.056 31.311 -0.638 1.00 39.19 330 PRO A N 1
ATOM 2672 C CA . PRO A 1 330 ? -24.851 32.500 -0.417 1.00 39.19 330 PRO A CA 1
ATOM 2673 C C . PRO A 1 330 ? -26.238 32.239 -1.004 1.00 39.19 330 PRO A C 1
ATOM 2675 O O . PRO A 1 330 ? -26.453 32.352 -2.213 1.00 39.19 330 PRO A O 1
ATOM 2678 N N . ILE A 1 331 ? -27.194 31.900 -0.137 1.00 39.25 331 ILE A N 1
ATOM 2679 C CA . ILE A 1 331 ? -28.615 32.008 -0.455 1.00 39.25 331 ILE A CA 1
ATOM 2680 C C . ILE A 1 331 ? -28.847 33.474 -0.817 1.00 39.25 331 ILE A C 1
ATOM 2682 O O . ILE A 1 331 ? -28.853 34.362 0.035 1.00 39.25 331 ILE A O 1
ATOM 2686 N N . THR A 1 332 ? -28.974 33.720 -2.113 1.00 39.12 332 THR A N 1
ATOM 2687 C CA . THR A 1 332 ? -29.446 34.987 -2.651 1.00 39.12 332 THR A CA 1
ATOM 2688 C C . THR A 1 332 ? -30.946 35.021 -2.388 1.00 39.12 332 THR A C 1
ATOM 2690 O O . THR A 1 332 ? -31.695 34.232 -2.962 1.00 39.12 332 THR A O 1
ATOM 2693 N N . LEU A 1 333 ? -31.357 35.882 -1.455 1.00 36.47 333 LEU A N 1
ATOM 2694 C CA . LEU A 1 333 ? -32.744 36.309 -1.281 1.00 36.47 333 LEU A CA 1
ATOM 2695 C C . LEU A 1 333 ? -33.011 37.545 -2.137 1.00 36.47 333 LEU A C 1
ATOM 2697 O O . LEU A 1 333 ? -32.143 38.451 -2.127 1.00 36.47 333 LEU A O 1
#

Foldseek 3Di:
DPVVVVPDDPVVVVVCLVVVVLVVLLVVLVCCLQPVDQDPNLADDDSPDDDPQSVLSSLQRHDDPDPVSLVVLLVLLVCLVVDDPVPFWFAQLSSLLSSVVSNPLDEPVSPCLLLVVLADLLCLAQPDDDPPQDDDDDSNRRPPDPPRHTGHGSSVSCHPPNVVVVVVSLLVRQVPQPQFPQDQDQPPDPAHADPDSSLVSLSRLLRHLVLLQVCVDVSSVSSNLVSLSSLCNHLVHDPPPPPPCLAADEDHNSLVSLLVSLVCQLPDPCNVVRHDLVSNLSSLVSNVSSQVNYPPGDPVQPPPNCPPVSVVSNVCSVPVDPVVVVPPDPPDD

Secondary structure (DSSP, 8-state):
-HHHHSS--HHHHHHHHHTT-HHHHHHHHHHHHHHT---GGGGS---SS--HHHHHHHHHH-----HHHHHHHHHHHHHHHHS-GGGS--B-HHHHHHHHHTTPSP-GGGTGGGGGGGS-GGGGSTT----TT--SSS-------TT--S-B-HHHHIIIIIHHHHHHHHHHHHTT--S-S----TTS-SSPPP--HHHHHHHHHHT-HHHHHGGGSHHHHHHHHHHHHHHHHHTT--S-TT-S-PPPEE--HHHHHHHHHHHHHHT-TTHHHHS-HHHHHHHHHHHHHHHHTEESPPTTS-TT-S-HHHHHHHHHHHH--GGGGTT------

Mean predicted aligned error: 12.88 Å

Solvent-accessible surface area (backbone atoms only — not comparable to full-atom values): 20164 Å² total; per-residue (Å²): 121,67,76,70,64,74,74,63,49,84,68,51,56,56,50,35,66,75,68,71,42,57,74,57,55,52,52,50,44,50,50,21,74,74,69,71,50,85,61,80,72,71,67,74,65,84,66,86,79,61,55,74,57,57,46,50,46,47,71,46,66,44,83,75,94,50,76,72,48,53,56,52,52,50,51,56,58,53,43,59,75,75,47,56,82,91,72,44,63,53,42,35,49,69,52,53,51,50,47,54,57,67,54,58,78,53,50,82,88,69,65,59,66,65,59,62,77,33,44,50,72,68,70,42,29,72,84,54,72,83,63,95,87,66,78,83,83,78,89,66,78,72,80,64,56,98,79,63,69,62,58,34,39,68,55,57,30,24,48,76,75,38,34,67,62,53,47,52,42,45,53,66,46,56,75,71,63,80,69,27,73,59,68,78,58,77,90,83,48,98,50,62,61,57,82,50,67,67,61,45,50,44,46,36,53,75,31,17,56,70,55,42,58,44,35,82,41,75,72,37,38,52,49,54,48,48,42,54,51,39,51,38,38,34,72,70,52,69,92,62,90,76,62,89,75,64,67,75,37,73,64,43,37,56,58,49,51,51,49,53,50,45,49,53,51,74,71,36,89,57,41,80,80,38,47,57,63,71,53,50,36,52,48,51,52,50,40,52,53,55,52,74,22,34,41,67,76,57,80,92,51,51,102,68,58,76,37,74,68,54,49,48,50,54,48,43,54,69,63,67,62,70,65,73,69,71,73,63,75,82,81,83,126

pLDDT: mean 72.85, std 16.82, range [27.72, 94.5]

Nearest PDB structures (foldseek):
  5tlo-assembly1_A  TM=2.053E-01  e=1.296E+00  Homo sapiens
  8e0m-assembly4_K  TM=3.134E-01  e=8.326E+00  synthetic construct